Protein AF-A0A7Z9GM25-F1 (afdb_monomer)

pLDDT: mean 81.62, std 18.66, range [22.88, 98.44]

Secondary structure (DSSP, 8-state):
--------PPP------------PPPTTHHHHHHHHHHHHHHHHHHHHHHTT-SPPPGGG--TT---------SS-----HHHHHHHHHHHHHHHHHHHHHHHHHHHHHTTSS-THHHHHHHTT--HHHHHHHT-TTTTT---SS-EEEEEEETTEEEEEEEESS---HHHHHHHHHHHHT-TTS---S--TTHHHHHHHHHHHHHHTTT---SSPPEEEEEE-STTGGGHHHHHHHHHHHHHTT-EEEEE-GGGEEE-SS-EEEEETTEEEE-SEEEEES-TTGGGTSTTTHHHHHHGGGT-EE-

Structure (mmCIF, N/CA/C/O backbone):
data_AF-A0A7Z9GM25-F1
#
_entry.id   AF-A0A7Z9GM25-F1
#
loop_
_atom_site.group_PDB
_atom_site.id
_atom_site.type_symbol
_atom_site.label_atom_id
_atom_site.label_alt_id
_atom_site.label_comp_id
_atom_site.label_asym_id
_atom_site.label_entity_id
_atom_site.label_seq_id
_atom_site.pdbx_PDB_ins_code
_atom_site.Cartn_x
_atom_site.Cartn_y
_atom_site.Cartn_z
_atom_site.occupancy
_atom_site.B_iso_or_equiv
_atom_site.auth_seq_id
_atom_site.auth_comp_id
_atom_site.auth_asym_id
_atom_site.auth_atom_id
_atom_site.pdbx_PDB_model_num
ATOM 1 N N . MET A 1 1 ? -33.959 25.962 3.443 1.00 31.80 1 MET A N 1
ATOM 2 C CA . MET A 1 1 ? -34.264 24.556 3.106 1.00 31.80 1 MET A CA 1
ATOM 3 C C . MET A 1 1 ? -33.107 24.065 2.251 1.00 31.80 1 MET A C 1
ATOM 5 O O . MET A 1 1 ? -33.006 24.483 1.110 1.00 31.80 1 MET A O 1
ATOM 9 N N . LEU A 1 2 ? -32.157 23.347 2.855 1.00 24.19 2 LEU A N 1
ATOM 10 C CA . LEU A 1 2 ? -30.865 22.994 2.255 1.00 24.19 2 LEU A CA 1
ATOM 11 C C . LEU A 1 2 ? -30.633 21.492 2.437 1.00 24.19 2 LEU A C 1
ATOM 13 O O . LEU A 1 2 ? -30.514 21.024 3.565 1.00 24.19 2 LEU A O 1
ATOM 17 N N . LEU A 1 3 ? -30.574 20.770 1.323 1.00 23.92 3 LEU A N 1
ATOM 18 C CA . LEU A 1 3 ? -30.061 19.407 1.180 1.00 23.92 3 LEU A CA 1
ATOM 19 C C . LEU A 1 3 ? -29.270 19.441 -0.138 1.00 23.92 3 LEU A C 1
ATOM 21 O O . LEU A 1 3 ? -29.802 19.887 -1.146 1.00 23.92 3 LEU A O 1
ATOM 25 N N . SER A 1 4 ? -27.950 19.278 -0.109 1.00 25.92 4 SER A N 1
ATOM 26 C CA . SER A 1 4 ? -27.217 18.016 0.078 1.00 25.92 4 SER A CA 1
ATOM 27 C C . SER A 1 4 ? -26.920 17.363 -1.272 1.00 25.92 4 SER A C 1
ATOM 29 O O . SER A 1 4 ? -27.729 16.610 -1.804 1.00 25.92 4 SER A O 1
ATOM 31 N N . SER A 1 5 ? -25.732 17.662 -1.797 1.00 24.31 5 SER A N 1
ATOM 32 C CA . SER A 1 5 ? -25.117 16.972 -2.935 1.00 24.31 5 SER A CA 1
ATOM 33 C C . SER A 1 5 ? -23.602 17.228 -2.947 1.00 24.31 5 SER A C 1
ATOM 35 O O . SER A 1 5 ? -23.070 17.875 -3.844 1.00 24.31 5 SER A O 1
ATOM 37 N N . ARG A 1 6 ? -22.899 16.742 -1.915 1.00 28.73 6 ARG A N 1
ATOM 38 C CA . ARG A 1 6 ? -21.474 16.382 -2.020 1.00 28.73 6 ARG A CA 1
ATOM 39 C C . ARG A 1 6 ? -21.427 14.880 -2.278 1.00 28.73 6 ARG A C 1
ATOM 41 O O . ARG A 1 6 ? -21.939 14.163 -1.427 1.00 28.73 6 ARG A O 1
ATOM 48 N N . HIS A 1 7 ? -20.874 14.452 -3.412 1.00 27.80 7 HIS A N 1
ATOM 49 C CA . HIS A 1 7 ? -20.299 13.123 -3.702 1.00 27.80 7 HIS A CA 1
ATOM 50 C C . HIS A 1 7 ? -19.693 13.178 -5.122 1.00 27.80 7 HIS A C 1
ATOM 52 O O . HIS A 1 7 ? -20.135 12.483 -6.033 1.00 27.80 7 HIS A O 1
ATOM 58 N N . GLU A 1 8 ? -18.691 14.036 -5.329 1.00 22.88 8 GLU A N 1
ATOM 59 C CA . GLU A 1 8 ? -17.773 13.868 -6.462 1.00 22.88 8 GLU A CA 1
ATOM 60 C C . GLU A 1 8 ? -16.676 12.904 -6.010 1.00 22.88 8 GLU A C 1
ATOM 62 O O . GLU A 1 8 ? -15.701 13.285 -5.366 1.00 22.88 8 GLU A O 1
ATOM 67 N N . ILE A 1 9 ? -16.905 11.618 -6.276 1.00 27.69 9 ILE A N 1
ATOM 68 C CA . ILE A 1 9 ? -15.887 10.581 -6.124 1.00 27.69 9 ILE A CA 1
ATOM 69 C C . ILE A 1 9 ? -14.944 10.736 -7.316 1.00 27.69 9 ILE A C 1
ATOM 71 O O . ILE A 1 9 ? -15.375 10.582 -8.460 1.00 27.69 9 ILE A O 1
ATOM 75 N N . ILE A 1 10 ? -13.679 11.059 -7.046 1.00 28.23 10 ILE A N 1
ATOM 76 C CA . ILE A 1 10 ? -12.645 11.185 -8.076 1.00 28.23 10 ILE A CA 1
ATOM 77 C C . ILE A 1 10 ? -12.496 9.822 -8.765 1.00 28.23 10 ILE A C 1
ATOM 79 O O . ILE A 1 10 ? -12.191 8.820 -8.121 1.00 28.23 10 ILE A O 1
ATOM 83 N N . GLN A 1 11 ? -12.766 9.781 -10.071 1.00 31.20 11 GLN A N 1
ATOM 84 C CA . GLN A 1 11 ? -12.604 8.589 -10.901 1.00 31.20 11 GLN A CA 1
ATOM 85 C C . GLN A 1 11 ? -11.321 8.685 -11.731 1.00 31.20 11 GLN A C 1
ATOM 87 O O . GLN A 1 11 ? -11.067 9.729 -12.328 1.00 31.20 11 GLN A O 1
ATOM 92 N N . ASN A 1 12 ? -10.640 7.539 -11.883 1.00 30.95 12 ASN A N 1
ATOM 93 C CA . ASN A 1 12 ? -9.415 7.319 -12.673 1.00 30.95 12 ASN A CA 1
ATOM 94 C C . ASN A 1 12 ? -8.135 7.950 -12.074 1.00 30.95 12 ASN A C 1
ATOM 96 O O . ASN A 1 12 ? -8.207 9.059 -11.555 1.00 30.95 12 ASN A O 1
ATOM 100 N N . PRO A 1 13 ? -6.984 7.239 -12.124 1.00 30.58 13 PRO A N 1
ATOM 101 C CA . PRO A 1 13 ? -6.418 6.768 -13.394 1.00 30.58 13 PRO A CA 1
ATOM 102 C C . PRO A 1 13 ? -5.939 5.299 -13.425 1.00 30.58 13 PRO A C 1
ATOM 104 O O . PRO A 1 13 ? -4.947 4.947 -12.800 1.00 30.58 13 PRO A O 1
ATOM 107 N N . PHE A 1 14 ? -6.552 4.473 -14.280 1.00 31.34 14 PHE A N 1
ATOM 108 C CA . PHE A 1 14 ? -5.938 3.251 -14.819 1.00 31.34 14 PHE A CA 1
ATOM 109 C C . PHE A 1 14 ? -6.155 3.166 -16.346 1.00 31.34 14 PHE A C 1
ATOM 111 O O . PHE A 1 14 ? -7.277 3.078 -16.849 1.00 31.34 14 PHE A O 1
ATOM 118 N N . LYS A 1 15 ? -5.045 3.245 -17.087 1.00 32.94 15 LYS A N 1
ATOM 119 C CA . LYS A 1 15 ? -4.864 2.992 -18.531 1.00 32.94 15 LYS A CA 1
ATOM 120 C C . LYS A 1 15 ? -3.504 2.278 -18.637 1.00 32.94 15 LYS A C 1
ATOM 122 O O . LYS A 1 15 ? -2.588 2.686 -17.933 1.00 32.94 15 LYS A O 1
ATOM 127 N N . VAL A 1 16 ? -3.304 1.197 -19.391 1.00 33.62 16 VAL A N 1
ATOM 128 C CA . VAL A 1 16 ? -3.112 1.054 -20.851 1.00 33.62 16 VAL A CA 1
ATOM 129 C C . VAL A 1 16 ? -2.884 -0.457 -21.132 1.00 33.62 16 VAL A C 1
ATOM 131 O O . VAL A 1 16 ? -2.421 -1.136 -20.224 1.00 33.62 16 VAL A O 1
ATOM 134 N N . MET A 1 17 ? -3.149 -0.986 -22.348 1.00 33.22 17 MET A N 1
ATOM 135 C CA . MET A 1 17 ? -2.243 -1.925 -23.078 1.00 33.22 17 MET A CA 1
ATOM 136 C C . MET A 1 17 ? -2.788 -2.461 -24.430 1.00 33.22 17 MET A C 1
ATOM 138 O O . MET A 1 17 ? -3.993 -2.642 -24.607 1.00 33.22 17 MET A O 1
ATOM 142 N N . LEU A 1 18 ? -1.858 -2.671 -25.383 1.00 39.00 18 LEU A N 1
ATOM 143 C CA . LEU A 1 18 ? -1.989 -2.987 -26.828 1.00 39.00 18 LEU A CA 1
ATOM 144 C C . LEU A 1 18 ? -0.607 -3.480 -27.363 1.00 39.00 18 LEU A C 1
ATOM 146 O O . LEU A 1 18 ? 0.396 -3.095 -26.771 1.00 39.00 18 LEU A O 1
ATOM 150 N N . LEU A 1 19 ? -0.407 -4.194 -28.490 1.00 34.19 19 LEU A N 1
ATOM 151 C CA . LEU A 1 19 ? -1.173 -5.210 -29.258 1.00 34.19 19 LEU A CA 1
ATOM 152 C C . LEU A 1 19 ? -0.243 -5.773 -30.383 1.00 34.19 19 LEU A C 1
ATOM 154 O O . LEU A 1 19 ? 0.294 -4.939 -31.103 1.00 34.19 19 LEU A O 1
ATOM 158 N N . GLN A 1 20 ? -0.082 -7.100 -30.598 1.00 37.97 20 GLN A N 1
ATOM 159 C CA . GLN A 1 20 ? 0.108 -7.763 -31.929 1.00 37.97 20 GLN A CA 1
ATOM 160 C C . GLN A 1 20 ? 0.392 -9.289 -31.866 1.00 37.97 20 GLN A C 1
ATOM 162 O O . GLN A 1 20 ? 0.736 -9.832 -30.821 1.00 37.97 20 GLN A O 1
ATOM 167 N N . GLU A 1 21 ? 0.209 -9.975 -33.005 1.00 36.19 21 GLU A N 1
ATOM 168 C CA . GLU A 1 21 ? 0.281 -11.439 -33.188 1.00 36.19 21 GLU A CA 1
ATOM 169 C C . GLU A 1 21 ? 1.711 -11.993 -33.393 1.00 36.19 21 GLU A C 1
ATOM 171 O O . GLU A 1 21 ? 2.602 -11.312 -33.899 1.00 36.19 21 GLU A O 1
ATOM 176 N N . HIS A 1 22 ? 1.922 -13.268 -33.040 1.00 35.41 22 HIS A N 1
ATOM 177 C CA . HIS A 1 22 ? 3.213 -13.965 -33.133 1.00 35.41 22 HIS A CA 1
ATOM 178 C C . HIS A 1 22 ? 3.670 -14.306 -34.567 1.00 35.41 22 HIS A C 1
ATOM 180 O O . HIS A 1 22 ? 2.944 -14.931 -35.339 1.00 35.41 22 HIS A O 1
ATOM 186 N N . GLN A 1 23 ? 4.962 -14.080 -34.840 1.00 38.56 23 GLN A N 1
ATOM 187 C CA . GLN A 1 23 ? 5.754 -14.845 -35.813 1.00 38.56 23 GLN A CA 1
ATOM 188 C C . GLN A 1 23 ? 7.077 -15.303 -35.178 1.00 38.56 23 GLN A C 1
ATOM 190 O O . GLN A 1 23 ? 7.680 -14.580 -34.392 1.00 38.56 23 GLN A O 1
ATOM 195 N N . GLN A 1 24 ? 7.518 -16.518 -35.517 1.00 43.62 24 GLN A N 1
ATOM 196 C CA . GLN A 1 24 ? 8.670 -17.208 -34.916 1.00 43.62 24 GLN A CA 1
ATOM 197 C C . GLN A 1 24 ? 9.920 -17.120 -35.821 1.00 43.62 24 GLN A C 1
ATOM 199 O O . GLN A 1 24 ? 9.826 -17.515 -36.987 1.00 43.62 24 GLN A O 1
ATOM 204 N N . PRO A 1 25 ? 11.092 -16.667 -35.327 1.00 42.72 25 PRO A N 1
ATOM 205 C CA . PRO A 1 25 ? 12.345 -16.666 -36.088 1.00 42.72 25 PRO A CA 1
ATOM 206 C C . PRO A 1 25 ? 13.261 -17.875 -35.784 1.00 42.72 25 PRO A C 1
ATOM 208 O O . PRO A 1 25 ? 13.067 -18.624 -34.830 1.00 42.72 25 PRO A O 1
ATOM 211 N N . ALA A 1 26 ? 14.266 -18.091 -36.642 1.00 46.19 26 ALA A N 1
ATOM 212 C CA . ALA A 1 26 ? 15.129 -19.281 -36.644 1.00 46.19 26 ALA A CA 1
ATOM 213 C C . ALA A 1 26 ? 16.432 -19.132 -35.823 1.00 46.19 26 ALA A C 1
ATOM 215 O O . ALA A 1 26 ? 16.899 -18.027 -35.570 1.00 46.19 26 ALA A O 1
ATOM 216 N N . ALA A 1 27 ? 17.078 -20.260 -35.499 1.00 44.59 27 ALA A N 1
ATOM 217 C CA . ALA A 1 27 ? 18.130 -20.434 -34.476 1.00 44.59 27 ALA A CA 1
ATOM 218 C C . ALA A 1 27 ? 19.431 -19.585 -34.555 1.00 44.59 27 AL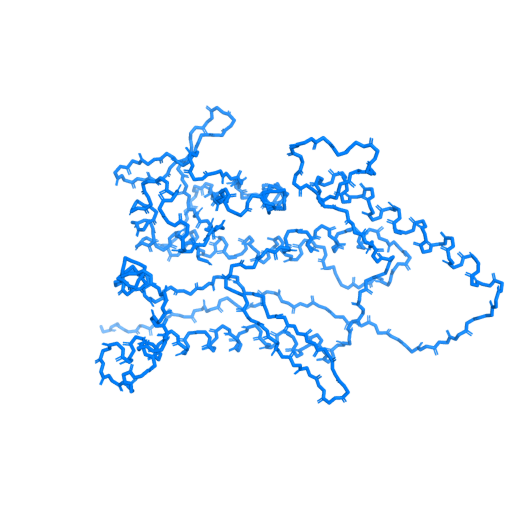A A C 1
ATOM 220 O O . ALA A 1 27 ? 20.287 -19.708 -33.682 1.00 44.59 27 ALA A O 1
ATOM 221 N N . ALA A 1 28 ? 19.620 -18.743 -35.575 1.00 37.31 28 ALA A N 1
ATOM 222 C CA . ALA A 1 28 ? 20.682 -17.725 -35.578 1.00 37.31 28 ALA A CA 1
ATOM 223 C C . ALA A 1 28 ? 20.203 -16.389 -34.978 1.00 37.31 28 ALA A C 1
ATOM 225 O O . ALA A 1 28 ? 20.996 -15.666 -34.379 1.00 37.31 28 ALA A O 1
ATOM 226 N N . ALA A 1 29 ? 18.904 -16.088 -35.090 1.00 48.59 29 ALA A N 1
ATOM 227 C CA . ALA A 1 29 ? 18.270 -14.992 -34.369 1.00 48.59 29 ALA A CA 1
ATOM 228 C C . ALA A 1 29 ? 18.300 -15.259 -32.858 1.00 48.59 29 ALA A C 1
ATOM 230 O O . ALA A 1 29 ? 18.696 -14.374 -32.111 1.00 48.59 29 ALA A O 1
ATOM 231 N N . SER A 1 30 ? 18.025 -16.496 -32.422 1.00 55.81 30 SER A N 1
ATOM 232 C CA . SER A 1 30 ? 17.888 -16.834 -30.996 1.00 55.81 30 SER A CA 1
ATOM 233 C C . SER A 1 30 ? 19.139 -16.587 -30.138 1.00 55.81 30 SER A C 1
ATOM 235 O O . SER A 1 30 ? 19.011 -16.420 -28.933 1.00 55.81 30 SER A O 1
ATOM 237 N N . LEU A 1 31 ? 20.347 -16.561 -30.719 1.00 54.09 31 LEU A N 1
ATOM 238 C CA . LEU A 1 31 ? 21.576 -16.205 -29.985 1.00 54.09 31 LEU A CA 1
ATOM 239 C C . LEU A 1 31 ? 21.736 -14.685 -29.818 1.00 54.09 31 LEU A C 1
ATOM 241 O O . LEU A 1 31 ? 22.105 -14.220 -28.746 1.00 54.09 31 LEU A O 1
ATOM 245 N N . LEU A 1 32 ? 21.424 -13.908 -30.861 1.00 61.44 32 LEU A N 1
ATOM 246 C CA . LEU A 1 32 ? 21.413 -12.439 -30.799 1.00 61.44 32 LEU A CA 1
ATOM 247 C C . LEU A 1 32 ? 20.261 -11.923 -29.924 1.00 61.44 32 LEU A C 1
ATOM 249 O O . LEU A 1 32 ? 20.382 -10.894 -29.263 1.00 61.44 32 LEU A O 1
ATOM 253 N N . GLU A 1 33 ? 19.153 -12.656 -29.911 1.00 67.25 33 GLU A N 1
ATOM 254 C CA . GLU A 1 33 ? 17.983 -12.448 -29.064 1.00 67.25 33 GLU A CA 1
ATOM 255 C C . GLU A 1 33 ? 18.323 -12.709 -27.586 1.00 67.25 33 GLU A C 1
ATOM 257 O O . GLU A 1 33 ? 18.075 -11.834 -26.762 1.00 67.25 33 GLU A O 1
ATOM 262 N N . ASP A 1 34 ? 19.001 -13.816 -27.250 1.00 73.06 34 ASP A N 1
ATOM 263 C CA . ASP A 1 34 ? 19.460 -14.105 -25.877 1.00 73.06 34 ASP A CA 1
ATOM 264 C C . ASP A 1 34 ? 20.456 -13.046 -25.356 1.00 73.06 34 ASP A C 1
ATOM 266 O O . ASP A 1 34 ? 20.302 -12.542 -24.240 1.00 73.06 34 ASP A O 1
ATOM 270 N N . ASP A 1 35 ? 21.415 -12.603 -26.181 1.00 82.50 35 ASP A N 1
ATOM 271 C CA . ASP A 1 35 ? 22.309 -11.486 -25.831 1.00 82.50 35 ASP A CA 1
ATOM 272 C C . ASP A 1 35 ? 21.542 -10.161 -25.639 1.00 82.50 35 ASP A C 1
ATOM 274 O O . ASP A 1 35 ? 21.838 -9.397 -24.716 1.00 82.50 35 ASP A O 1
ATOM 278 N N . THR A 1 36 ? 20.518 -9.890 -26.456 1.00 85.06 36 THR A N 1
ATOM 279 C CA . THR A 1 36 ? 19.682 -8.679 -26.341 1.00 85.06 36 THR A CA 1
ATOM 280 C C . THR A 1 36 ? 18.846 -8.696 -25.059 1.00 85.06 36 THR A C 1
ATOM 282 O O . THR A 1 36 ? 18.854 -7.724 -24.299 1.00 85.06 36 THR A O 1
ATOM 285 N N . LEU A 1 37 ? 18.177 -9.816 -24.767 1.00 87.06 37 LEU A N 1
ATOM 286 C CA . LEU A 1 37 ? 17.400 -10.020 -23.542 1.00 87.06 37 LEU A CA 1
ATOM 287 C C . LEU A 1 37 ? 18.295 -9.924 -22.298 1.00 87.06 37 LEU A C 1
ATOM 289 O O . LEU A 1 37 ? 17.922 -9.293 -21.306 1.00 87.06 37 LEU A O 1
ATOM 293 N N . ARG A 1 38 ? 19.514 -10.471 -22.368 1.00 88.06 38 ARG A N 1
ATOM 294 C CA . ARG A 1 38 ? 20.533 -10.343 -21.322 1.00 88.06 38 ARG A CA 1
ATOM 295 C C . ARG A 1 38 ? 20.937 -8.887 -21.091 1.00 88.06 38 ARG A C 1
ATOM 297 O O . ARG A 1 38 ? 20.960 -8.455 -19.940 1.00 88.06 38 ARG A O 1
ATOM 304 N N . VAL A 1 39 ? 21.250 -8.124 -22.141 1.00 89.06 39 VAL A N 1
ATOM 305 C CA . VAL A 1 39 ? 21.595 -6.692 -22.029 1.00 89.06 39 VAL A CA 1
ATOM 306 C C . VAL A 1 39 ? 20.437 -5.895 -21.424 1.00 89.06 39 VAL A C 1
ATOM 308 O O . VAL A 1 39 ? 20.658 -5.087 -20.521 1.00 89.06 39 VAL A O 1
ATOM 311 N N . ARG A 1 40 ? 19.198 -6.172 -21.843 1.00 88.62 40 ARG A N 1
ATOM 312 C CA . ARG A 1 40 ? 17.993 -5.526 -21.309 1.00 88.62 40 ARG A CA 1
ATOM 313 C C . ARG A 1 40 ? 17.798 -5.808 -19.814 1.00 88.62 40 ARG A C 1
ATOM 315 O O . ARG A 1 40 ? 17.648 -4.871 -19.032 1.00 88.62 40 ARG A O 1
ATOM 322 N N . ALA A 1 41 ? 17.905 -7.071 -19.393 1.00 89.81 41 ALA A N 1
ATOM 323 C CA . ALA A 1 41 ? 17.822 -7.456 -17.982 1.00 89.81 41 ALA A CA 1
ATOM 324 C C . ALA A 1 41 ? 18.941 -6.831 -17.122 1.00 89.81 41 ALA A C 1
ATOM 326 O O . ALA A 1 41 ? 18.706 -6.487 -15.964 1.00 89.81 41 ALA A O 1
ATOM 327 N N . LEU A 1 42 ? 20.147 -6.644 -17.678 1.00 90.38 42 LEU A N 1
ATOM 328 C CA . LEU A 1 42 ? 21.236 -5.925 -17.004 1.00 90.38 42 LEU A CA 1
ATOM 329 C C . LEU A 1 42 ? 20.916 -4.430 -16.835 1.00 90.38 42 LEU A C 1
ATOM 331 O O . LEU A 1 42 ? 21.114 -3.911 -15.741 1.00 90.38 42 LEU A O 1
ATOM 335 N N . ARG A 1 43 ? 20.359 -3.756 -17.853 1.00 91.25 43 ARG A N 1
ATOM 336 C CA . ARG A 1 43 ? 19.933 -2.346 -17.738 1.00 91.25 43 ARG A CA 1
ATOM 337 C C . ARG A 1 43 ? 18.857 -2.165 -16.663 1.00 91.25 43 ARG A C 1
ATOM 339 O O . ARG A 1 43 ? 18.974 -1.265 -15.839 1.00 91.25 43 ARG A O 1
ATOM 346 N N . ILE A 1 44 ? 17.842 -3.035 -16.644 1.00 91.12 44 ILE A N 1
ATOM 347 C CA . ILE A 1 44 ? 16.769 -2.999 -15.635 1.00 91.12 44 ILE A CA 1
ATOM 348 C C . ILE A 1 44 ? 17.345 -3.224 -14.232 1.00 91.12 44 ILE A C 1
ATOM 350 O O . ILE A 1 44 ? 17.020 -2.481 -13.310 1.00 91.12 44 ILE A O 1
ATOM 354 N N . ARG A 1 45 ? 18.257 -4.193 -14.066 1.00 91.50 45 ARG A N 1
ATOM 355 C CA . ARG A 1 45 ? 18.973 -4.405 -12.798 1.00 91.50 45 ARG A CA 1
ATOM 356 C C . ARG A 1 45 ? 19.694 -3.141 -12.344 1.00 91.50 45 ARG A C 1
ATOM 358 O O . ARG A 1 45 ? 19.574 -2.763 -11.186 1.00 91.50 45 ARG A O 1
ATOM 365 N N . ASP A 1 46 ? 20.447 -2.512 -13.239 1.00 91.88 46 ASP A N 1
ATOM 366 C CA . ASP A 1 46 ? 21.283 -1.364 -12.897 1.00 91.88 46 ASP A CA 1
ATOM 367 C C . ASP A 1 46 ? 20.423 -0.138 -12.537 1.00 91.88 46 ASP A C 1
ATOM 369 O O . ASP A 1 46 ? 20.754 0.569 -11.586 1.00 91.88 46 ASP A O 1
ATOM 373 N N . HIS A 1 47 ? 19.263 0.042 -13.188 1.00 91.88 47 HIS A N 1
ATOM 374 C CA . HIS A 1 47 ? 18.238 1.013 -12.782 1.00 91.88 47 HIS A CA 1
ATOM 375 C C . HIS A 1 47 ? 17.709 0.717 -11.365 1.00 91.88 47 HIS A C 1
ATOM 377 O O . HIS A 1 47 ? 17.741 1.592 -10.503 1.00 91.88 47 HIS A O 1
ATOM 383 N N . LEU A 1 48 ? 17.275 -0.518 -11.080 1.00 92.50 48 LEU A N 1
ATOM 384 C CA . LEU A 1 48 ? 16.726 -0.882 -9.764 1.00 92.50 48 LEU A CA 1
ATOM 385 C C . LEU A 1 48 ? 17.770 -0.844 -8.636 1.00 92.50 48 LEU A C 1
ATOM 387 O O . LEU A 1 48 ? 17.430 -0.543 -7.495 1.00 92.50 48 LEU A O 1
ATOM 391 N N . THR A 1 49 ? 19.038 -1.141 -8.927 1.00 92.44 49 THR A N 1
ATOM 392 C CA . THR A 1 49 ? 20.136 -0.986 -7.963 1.00 92.44 49 THR A CA 1
ATOM 393 C C . THR A 1 49 ? 20.457 0.491 -7.724 1.00 92.44 49 THR A C 1
ATOM 395 O O . THR A 1 49 ? 20.729 0.854 -6.584 1.00 92.44 49 THR A O 1
ATOM 398 N N . HIS A 1 50 ? 20.372 1.359 -8.740 1.00 92.00 50 HIS A N 1
ATOM 399 C CA . HIS A 1 50 ? 20.500 2.810 -8.548 1.00 92.00 50 HIS A CA 1
ATOM 400 C C . HIS A 1 50 ? 19.332 3.406 -7.744 1.00 92.00 50 HIS A C 1
ATOM 402 O O . HIS A 1 50 ? 19.547 4.295 -6.929 1.00 92.00 50 HIS A O 1
ATOM 408 N N . ALA A 1 51 ? 18.123 2.866 -7.917 1.00 91.75 51 ALA A N 1
ATOM 409 C CA . ALA A 1 51 ? 16.938 3.195 -7.125 1.00 91.75 51 ALA A CA 1
ATOM 410 C C . ALA A 1 51 ? 16.968 2.644 -5.679 1.00 91.75 51 ALA A C 1
ATOM 412 O O . ALA A 1 51 ? 16.011 2.852 -4.940 1.00 91.75 51 ALA A O 1
ATOM 413 N N . GLU A 1 52 ? 18.029 1.925 -5.286 1.00 92.88 52 GLU A N 1
ATOM 414 C CA . GLU A 1 52 ? 18.171 1.232 -3.994 1.00 92.88 52 GLU A CA 1
ATOM 415 C C . GLU A 1 52 ? 17.099 0.152 -3.726 1.00 92.88 52 GLU A C 1
ATOM 417 O O . GLU A 1 52 ? 16.809 -0.170 -2.579 1.00 92.88 52 GLU A O 1
ATOM 422 N N . LEU A 1 53 ? 16.530 -0.460 -4.775 1.00 92.50 53 LEU A N 1
ATOM 423 C CA . LEU A 1 53 ? 15.463 -1.475 -4.676 1.00 92.50 53 LEU A CA 1
ATOM 424 C C . LEU A 1 53 ? 15.896 -2.901 -5.046 1.00 92.50 53 LEU A C 1
ATOM 426 O O . LEU A 1 53 ? 15.140 -3.850 -4.839 1.00 92.50 53 LEU A O 1
ATOM 430 N N . TYR A 1 54 ? 17.101 -3.074 -5.589 1.00 90.50 54 TYR A N 1
ATOM 431 C CA . TYR A 1 54 ? 17.637 -4.378 -5.984 1.00 90.50 54 TYR A CA 1
ATOM 432 C C . TYR A 1 54 ? 19.044 -4.586 -5.427 1.00 90.50 54 TYR A C 1
ATOM 434 O O . TYR A 1 54 ? 19.945 -3.776 -5.674 1.00 90.50 54 TYR A O 1
ATOM 442 N N . ALA A 1 55 ? 19.251 -5.696 -4.713 1.00 83.06 55 ALA A N 1
ATOM 443 C CA . ALA A 1 55 ? 20.529 -5.990 -4.076 1.00 83.06 55 ALA A CA 1
ATOM 444 C C . ALA A 1 55 ? 21.666 -6.149 -5.108 1.00 83.06 55 ALA A C 1
ATOM 446 O O . ALA A 1 55 ? 21.524 -6.924 -6.064 1.00 83.06 55 ALA A O 1
ATOM 447 N N . PRO A 1 56 ? 22.831 -5.499 -4.915 1.00 69.19 56 PRO A N 1
ATOM 448 C CA . PRO A 1 56 ? 24.022 -5.821 -5.693 1.00 69.19 56 PRO A CA 1
ATOM 449 C C . PRO A 1 56 ? 24.413 -7.299 -5.492 1.00 69.19 56 PRO A C 1
ATOM 451 O O . PRO A 1 56 ? 23.977 -7.960 -4.549 1.00 69.19 56 PRO A O 1
ATOM 454 N N . ARG A 1 57 ? 25.212 -7.851 -6.420 1.00 62.66 57 ARG A N 1
ATOM 455 C CA . ARG A 1 57 ? 25.541 -9.292 -6.470 1.00 62.66 57 ARG A CA 1
ATOM 456 C C . ARG A 1 57 ? 25.985 -9.861 -5.103 1.00 62.66 57 ARG A C 1
ATOM 458 O O . ARG A 1 57 ? 26.728 -9.190 -4.390 1.00 62.66 57 ARG A O 1
ATOM 465 N N . PRO A 1 58 ? 25.654 -11.132 -4.791 1.00 54.06 58 PRO A N 1
ATOM 466 C CA . PRO A 1 58 ? 25.760 -11.718 -3.446 1.00 54.06 58 PRO A CA 1
ATOM 467 C C . PRO A 1 58 ? 27.192 -11.971 -2.933 1.00 54.06 58 PRO A C 1
ATOM 469 O O . PRO A 1 58 ? 27.374 -12.667 -1.942 1.00 54.06 58 PRO A O 1
ATOM 472 N N . GLU A 1 59 ? 28.221 -11.409 -3.572 1.00 53.44 59 GLU A N 1
ATOM 473 C CA . GLU A 1 59 ? 29.614 -11.474 -3.101 1.00 53.44 59 GLU A CA 1
ATOM 474 C C . GLU A 1 59 ? 29.836 -10.649 -1.816 1.00 53.44 59 GLU A C 1
ATOM 476 O O . GLU A 1 59 ? 30.843 -10.836 -1.133 1.00 53.44 59 GLU A O 1
ATOM 481 N N . ARG A 1 60 ? 28.878 -9.777 -1.458 1.00 49.47 60 ARG A N 1
ATOM 482 C CA . ARG A 1 60 ? 28.728 -9.165 -0.129 1.00 49.47 60 ARG A CA 1
ATOM 483 C C . ARG A 1 60 ? 27.251 -9.065 0.257 1.00 4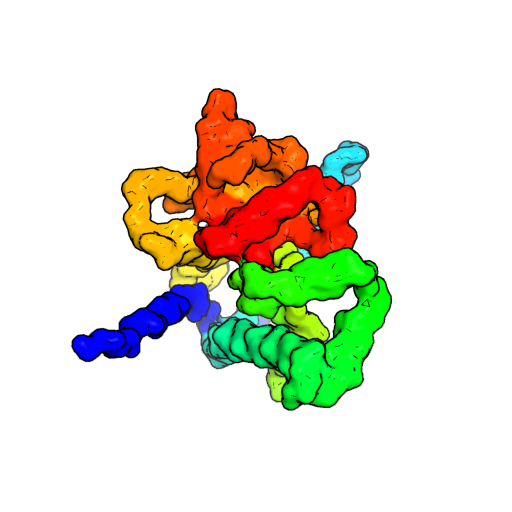9.47 60 ARG A C 1
ATOM 485 O O . ARG A 1 60 ? 26.605 -8.055 -0.005 1.00 49.47 60 ARG A O 1
ATOM 492 N N . GLN A 1 61 ? 26.719 -10.098 0.906 1.00 50.84 61 GLN A N 1
ATOM 493 C CA . GLN A 1 61 ? 25.620 -9.874 1.847 1.00 50.84 61 GLN A CA 1
ATOM 494 C C . GLN A 1 61 ? 26.229 -9.289 3.125 1.00 50.84 61 GLN A C 1
ATOM 496 O O . GLN A 1 61 ? 26.692 -10.034 3.984 1.00 50.84 61 GLN A O 1
ATOM 501 N N . ASP A 1 62 ? 26.263 -7.960 3.226 1.00 54.81 62 ASP A N 1
ATOM 502 C CA . ASP A 1 62 ? 26.469 -7.309 4.521 1.00 54.81 62 ASP A CA 1
ATOM 503 C C . ASP A 1 62 ? 25.285 -7.675 5.434 1.00 54.81 62 ASP A C 1
ATOM 505 O O . ASP A 1 62 ? 24.131 -7.625 4.998 1.00 54.81 62 ASP A O 1
ATOM 509 N N . GLU A 1 63 ? 25.553 -8.031 6.697 1.00 50.31 63 GLU A N 1
ATOM 510 C CA . GLU A 1 63 ? 24.585 -8.598 7.665 1.00 50.31 63 GLU A CA 1
ATOM 511 C C . GLU A 1 63 ? 23.479 -7.616 8.139 1.00 50.31 63 GLU A C 1
ATOM 513 O O . GLU A 1 63 ? 22.904 -7.775 9.214 1.00 50.31 63 GLU A O 1
ATOM 518 N N . GLY A 1 64 ? 23.164 -6.590 7.343 1.00 58.12 64 GLY A N 1
ATOM 519 C CA . GLY A 1 64 ? 22.133 -5.588 7.618 1.00 58.12 64 GLY A CA 1
ATOM 520 C C . GLY A 1 64 ? 21.332 -5.107 6.402 1.00 58.12 64 GLY A C 1
ATOM 521 O O . GLY A 1 64 ? 20.500 -4.218 6.568 1.00 58.12 64 GLY A O 1
ATOM 522 N N . THR A 1 65 ? 21.544 -5.644 5.191 1.00 65.88 65 THR A N 1
ATOM 523 C CA . THR A 1 65 ? 20.721 -5.256 4.028 1.00 65.88 65 THR A CA 1
ATOM 524 C C . THR A 1 65 ? 19.403 -6.034 3.975 1.00 65.88 65 THR A C 1
ATOM 526 O O . THR A 1 65 ? 19.391 -7.262 4.036 1.00 65.88 65 THR A O 1
ATOM 529 N N . THR A 1 66 ? 18.284 -5.320 3.831 1.00 73.88 66 THR A N 1
ATOM 530 C CA . THR A 1 66 ? 16.959 -5.907 3.556 1.00 73.88 66 THR A CA 1
ATOM 531 C C . THR A 1 66 ? 16.723 -6.157 2.063 1.00 73.88 66 THR A C 1
AT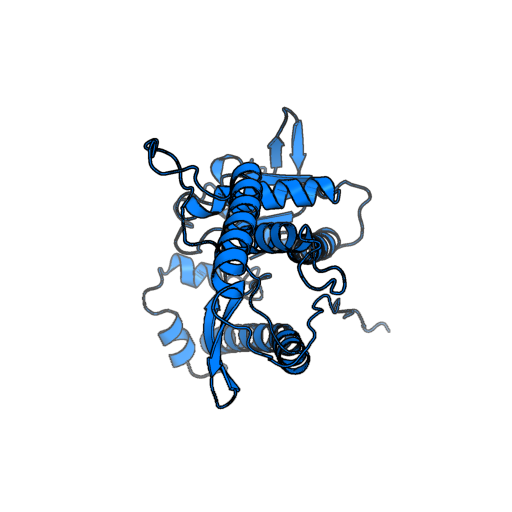OM 533 O O . THR A 1 66 ? 15.732 -6.785 1.687 1.00 73.88 66 THR A O 1
ATOM 536 N N . LEU A 1 67 ? 17.622 -5.679 1.193 1.00 79.69 67 LEU A N 1
ATOM 537 C CA . LEU A 1 67 ? 17.457 -5.792 -0.251 1.00 79.69 67 LEU A CA 1
ATOM 538 C C . LEU A 1 67 ? 17.553 -7.244 -0.707 1.00 79.69 67 LEU A C 1
ATOM 540 O O . LEU A 1 67 ? 18.454 -7.999 -0.335 1.00 79.69 67 LEU A O 1
ATOM 544 N N . ARG A 1 68 ? 16.624 -7.619 -1.583 1.00 80.38 68 ARG A N 1
ATOM 545 C CA . ARG A 1 68 ? 16.548 -8.955 -2.171 1.00 80.38 68 ARG A CA 1
ATOM 546 C C . ARG A 1 68 ? 17.115 -8.940 -3.590 1.00 80.38 68 ARG A C 1
ATOM 548 O O . ARG A 1 68 ? 17.215 -7.898 -4.234 1.00 80.38 68 ARG A O 1
ATOM 555 N N . HIS A 1 69 ? 17.488 -10.120 -4.072 1.00 83.94 69 HIS A N 1
ATOM 556 C CA . HIS A 1 69 ? 17.853 -10.362 -5.465 1.00 83.94 69 HIS A CA 1
ATOM 557 C C . HIS A 1 69 ? 16.885 -11.394 -6.049 1.00 83.94 69 HIS A C 1
ATOM 559 O O . HIS A 1 69 ? 16.437 -12.299 -5.344 1.00 83.94 69 HIS A O 1
ATOM 565 N N . TRP A 1 70 ? 16.550 -11.269 -7.330 1.00 88.25 70 TRP A N 1
ATOM 566 C CA . TRP A 1 70 ? 15.624 -12.172 -8.013 1.00 88.25 70 TRP A CA 1
ATOM 567 C C . TRP A 1 70 ? 15.924 -12.231 -9.511 1.00 88.25 70 TRP A C 1
ATOM 569 O O . TRP A 1 70 ? 16.773 -11.508 -10.032 1.00 88.25 70 TRP A O 1
ATOM 579 N N . ARG A 1 71 ? 15.240 -13.120 -10.234 1.00 88.19 71 ARG A N 1
ATOM 580 C CA . ARG A 1 71 ? 15.355 -13.185 -11.694 1.00 88.19 71 ARG A CA 1
ATOM 581 C C . ARG A 1 71 ? 14.528 -12.059 -12.305 1.00 88.19 71 ARG A C 1
ATOM 583 O O . ARG A 1 71 ? 13.306 -12.143 -12.331 1.00 88.19 71 ARG A O 1
ATOM 590 N N . ILE A 1 72 ? 15.203 -11.017 -12.775 1.00 87.69 72 ILE A N 1
ATOM 591 C CA . ILE A 1 72 ? 14.582 -9.909 -13.506 1.00 87.69 72 ILE A CA 1
ATOM 592 C C . ILE A 1 72 ? 14.079 -10.426 -14.859 1.00 87.69 72 ILE A C 1
ATOM 594 O O . ILE A 1 72 ? 14.825 -11.080 -15.592 1.00 87.69 72 ILE A O 1
ATOM 598 N N . GLY A 1 73 ? 12.814 -10.141 -15.174 1.00 88.19 73 GLY A N 1
ATOM 599 C CA . GLY A 1 73 ? 12.282 -10.321 -16.519 1.00 88.19 73 GLY A CA 1
ATOM 600 C C . GLY A 1 73 ? 12.964 -9.340 -17.464 1.00 88.19 73 GLY A C 1
ATOM 601 O O . GLY A 1 73 ? 13.094 -8.162 -17.147 1.00 88.19 73 GLY A O 1
ATOM 602 N N . ALA A 1 74 ? 13.432 -9.815 -18.617 1.00 87.50 74 ALA A N 1
ATOM 603 C CA . ALA A 1 74 ? 13.928 -8.904 -19.641 1.00 87.50 74 ALA A CA 1
ATOM 604 C C . ALA A 1 74 ? 12.780 -8.061 -20.219 1.00 87.50 74 ALA A C 1
ATOM 606 O O . ALA A 1 74 ? 13.000 -6.925 -20.611 1.00 87.50 74 ALA A O 1
ATOM 607 N N . GLU A 1 75 ? 11.560 -8.596 -20.258 1.00 86.25 75 GLU A N 1
ATOM 608 C CA . GLU A 1 75 ? 10.408 -7.989 -20.926 1.00 86.25 75 GLU A CA 1
ATOM 609 C C . GLU A 1 75 ? 9.217 -7.848 -19.968 1.00 86.25 75 GLU A C 1
ATOM 611 O O . GLU A 1 75 ? 9.064 -8.678 -19.063 1.00 86.25 75 GLU A O 1
ATOM 616 N N . PRO A 1 76 ? 8.377 -6.811 -20.145 1.00 84.88 76 PRO A N 1
ATOM 617 C CA . PRO A 1 76 ? 7.161 -6.644 -19.362 1.00 84.88 76 PRO A CA 1
ATOM 618 C C . PRO A 1 76 ? 6.154 -7.756 -19.681 1.00 84.88 76 PRO A C 1
ATOM 620 O O . PRO A 1 76 ? 6.095 -8.271 -20.799 1.00 84.88 76 PRO A O 1
ATOM 623 N N . PHE A 1 77 ? 5.317 -8.105 -18.703 1.00 84.25 77 PHE A N 1
ATOM 624 C CA . PHE A 1 77 ? 4.200 -9.014 -18.941 1.00 84.25 77 PHE A CA 1
ATOM 625 C C . PHE A 1 77 ? 3.111 -8.289 -19.740 1.00 84.25 77 PHE A C 1
ATOM 627 O O . PHE A 1 77 ? 2.528 -7.316 -19.263 1.00 84.25 77 PHE A O 1
ATOM 634 N N . MET A 1 78 ? 2.857 -8.750 -20.963 1.00 80.62 78 MET A N 1
ATOM 635 C CA . MET A 1 78 ? 1.928 -8.093 -21.878 1.00 80.62 78 MET A CA 1
ATOM 636 C C . MET A 1 78 ? 0.483 -8.520 -21.591 1.00 80.62 78 MET A C 1
ATOM 638 O O . MET A 1 78 ? 0.185 -9.712 -21.625 1.00 80.62 78 MET A O 1
ATOM 642 N N . VAL A 1 79 ? -0.423 -7.559 -21.387 1.00 82.31 79 VAL A N 1
ATOM 643 C CA . VAL A 1 79 ? -1.878 -7.802 -21.316 1.00 82.31 79 VAL A CA 1
ATOM 644 C C . VAL A 1 79 ? -2.594 -7.224 -22.539 1.00 82.31 79 VAL A C 1
ATOM 646 O O . VAL A 1 79 ? -2.121 -6.286 -23.179 1.00 82.31 79 VAL A O 1
ATOM 649 N N . SER A 1 80 ? -3.749 -7.777 -22.896 1.00 85.00 80 SER A N 1
ATOM 650 C CA . SER A 1 80 ? -4.608 -7.239 -23.954 1.00 85.00 80 SER A CA 1
ATOM 651 C C . SER A 1 80 ? -5.426 -6.032 -23.480 1.00 85.00 80 SER A C 1
ATOM 653 O O . SER A 1 80 ? -5.647 -5.822 -22.287 1.00 85.00 80 SER A O 1
ATOM 655 N N . GLN A 1 81 ? -5.976 -5.261 -24.425 1.00 84.94 81 GLN A N 1
ATOM 656 C CA . GLN A 1 81 ? -6.880 -4.147 -24.109 1.00 84.94 81 GLN A CA 1
ATOM 657 C C . GLN A 1 81 ? -8.139 -4.605 -23.349 1.00 84.94 81 GLN A C 1
ATOM 659 O O . GLN A 1 81 ? -8.664 -3.865 -22.516 1.00 84.94 81 GLN A O 1
ATOM 664 N N . GLN A 1 82 ? -8.621 -5.822 -23.627 1.00 87.88 82 GLN A N 1
ATOM 665 C CA . GLN A 1 82 ? -9.778 -6.411 -22.955 1.00 87.88 82 GLN A CA 1
ATOM 666 C C . GLN A 1 82 ? -9.455 -6.768 -21.499 1.00 87.88 82 GLN A C 1
ATOM 668 O O . GLN A 1 82 ? -10.243 -6.456 -20.607 1.00 87.88 82 GLN A O 1
ATOM 673 N N . GLU A 1 83 ? -8.290 -7.367 -21.251 1.00 87.88 83 GLU A N 1
ATOM 674 C CA . GLU A 1 83 ? -7.798 -7.659 -19.901 1.00 87.88 83 GLU A CA 1
ATOM 675 C C . GLU A 1 83 ? -7.533 -6.371 -19.126 1.00 87.88 83 GLU A C 1
ATOM 677 O O . GLU A 1 83 ? -8.017 -6.224 -18.009 1.00 87.88 83 GLU A O 1
ATOM 682 N N . HIS A 1 84 ? -6.877 -5.385 -19.740 1.00 85.62 84 HIS A N 1
ATOM 683 C CA . HIS A 1 84 ? -6.678 -4.076 -19.126 1.00 85.62 84 HIS A CA 1
ATOM 684 C C . HIS A 1 84 ? -8.014 -3.416 -18.723 1.00 85.62 84 HIS A C 1
ATOM 686 O O . HIS A 1 84 ? -8.155 -2.907 -17.607 1.00 85.62 84 HIS A O 1
ATOM 692 N N . ALA A 1 85 ? -9.018 -3.431 -19.608 1.00 89.31 85 ALA A N 1
ATOM 693 C CA . ALA A 1 85 ? -10.343 -2.890 -19.305 1.00 89.31 85 ALA A CA 1
ATOM 694 C C . ALA A 1 85 ? -11.025 -3.650 -18.152 1.00 89.31 85 ALA A C 1
ATOM 696 O O . ALA A 1 85 ? -11.591 -3.018 -17.260 1.00 89.31 85 ALA A O 1
ATOM 697 N N . LEU A 1 86 ? -10.920 -4.984 -18.124 1.00 90.38 86 LEU A N 1
ATOM 698 C CA . LEU A 1 86 ? -11.407 -5.812 -17.020 1.00 90.38 86 LEU A CA 1
ATOM 699 C C . LEU A 1 86 ? -10.726 -5.430 -15.697 1.00 90.38 86 LEU A C 1
ATOM 701 O O . LEU A 1 86 ? -11.420 -5.079 -14.743 1.00 90.38 86 LEU A O 1
ATOM 705 N N . LEU A 1 87 ? -9.391 -5.422 -15.654 1.00 90.56 87 LEU A N 1
ATOM 706 C CA . LEU A 1 87 ? -8.593 -5.065 -14.474 1.00 90.56 87 LEU A CA 1
ATOM 707 C C . LEU A 1 87 ? -8.944 -3.661 -13.953 1.00 90.56 87 LEU A C 1
ATOM 709 O O . LEU A 1 87 ? -9.158 -3.482 -12.756 1.00 90.56 87 LEU A O 1
ATOM 713 N N . THR A 1 88 ? -9.127 -2.691 -14.856 1.00 89.12 88 THR A N 1
ATOM 714 C CA . THR A 1 88 ? -9.582 -1.329 -14.518 1.00 89.12 88 THR A CA 1
ATOM 715 C C . THR A 1 88 ? -10.945 -1.331 -13.820 1.00 89.12 88 THR A C 1
ATOM 717 O O . THR A 1 88 ? -11.148 -0.604 -12.848 1.00 89.12 88 THR A O 1
ATOM 720 N N . THR A 1 89 ? -11.894 -2.162 -14.272 1.00 92.62 89 THR A N 1
ATOM 721 C CA . THR A 1 89 ? -13.213 -2.266 -13.620 1.00 92.62 89 THR A CA 1
ATOM 722 C C . THR A 1 89 ? -13.179 -2.991 -12.274 1.00 92.62 89 THR A C 1
ATOM 724 O O . THR A 1 89 ? -14.049 -2.736 -11.440 1.00 92.62 89 THR A O 1
ATOM 727 N N . LEU A 1 90 ? -12.184 -3.851 -12.019 1.00 92.69 90 LEU A N 1
ATOM 728 C CA . LEU A 1 90 ? -12.082 -4.586 -10.755 1.00 92.69 90 LEU A CA 1
ATOM 729 C C . LEU A 1 90 ? -11.789 -3.674 -9.560 1.00 92.69 90 LEU A C 1
ATOM 731 O O . LEU A 1 90 ? -12.353 -3.914 -8.498 1.00 92.69 90 LEU A O 1
ATOM 735 N N . GLY A 1 91 ? -10.982 -2.618 -9.710 1.00 89.94 91 GLY A N 1
ATOM 736 C CA . GLY A 1 91 ? -10.614 -1.723 -8.600 1.00 89.94 91 GLY A CA 1
ATOM 737 C C . GLY A 1 91 ? -11.827 -1.184 -7.815 1.00 89.94 91 GLY A C 1
ATOM 738 O O . GLY A 1 91 ? -11.971 -1.492 -6.628 1.00 89.94 91 GLY A O 1
ATOM 739 N N . PRO A 1 92 ? -12.761 -0.456 -8.461 1.00 91.88 92 PRO A N 1
ATOM 740 C CA . PRO A 1 92 ? -13.982 0.026 -7.811 1.00 91.88 92 PRO A CA 1
ATOM 741 C C . PRO A 1 92 ? -14.891 -1.090 -7.271 1.00 91.88 92 PRO A C 1
ATOM 743 O O . PRO A 1 92 ? -15.521 -0.914 -6.227 1.00 91.88 92 PRO A O 1
ATOM 746 N N . LEU A 1 93 ? -14.959 -2.241 -7.953 1.00 94.94 93 LEU A N 1
ATOM 747 C CA . LEU A 1 93 ? -15.774 -3.386 -7.528 1.00 94.94 93 LEU A CA 1
ATOM 748 C C . LEU A 1 93 ? -15.225 -4.042 -6.253 1.00 94.94 93 LEU A C 1
ATOM 750 O O . LEU A 1 93 ? -15.992 -4.338 -5.339 1.00 94.94 93 LEU A O 1
ATOM 754 N N . LEU A 1 94 ? -13.908 -4.227 -6.162 1.00 94.62 94 LEU A N 1
ATOM 755 C CA . LEU A 1 94 ? -13.232 -4.807 -5.000 1.00 94.62 94 LEU A CA 1
ATOM 756 C C . LEU A 1 94 ? -13.255 -3.862 -3.799 1.00 94.62 94 LEU A C 1
ATOM 758 O O . LEU A 1 94 ? -13.501 -4.293 -2.674 1.00 94.62 94 LEU A O 1
ATOM 762 N N . HIS A 1 95 ? -13.108 -2.560 -4.038 1.00 92.62 95 HIS A N 1
ATOM 763 C CA . HIS A 1 95 ? -13.303 -1.541 -3.014 1.00 92.62 95 HIS A CA 1
ATOM 764 C C . HIS A 1 95 ? -14.741 -1.570 -2.449 1.00 92.62 95 HIS A C 1
ATOM 766 O O . HIS A 1 95 ? -14.934 -1.616 -1.231 1.00 92.62 95 HIS A O 1
ATOM 772 N N . ALA A 1 96 ? -15.763 -1.648 -3.312 1.00 94.62 96 ALA A N 1
ATOM 773 C CA . ALA A 1 96 ? -17.160 -1.800 -2.891 1.00 94.62 96 ALA A CA 1
ATOM 774 C C . ALA A 1 96 ? -17.436 -3.144 -2.181 1.00 94.62 96 ALA A C 1
ATOM 776 O O . ALA A 1 96 ? -18.247 -3.207 -1.249 1.00 94.62 96 ALA A O 1
ATOM 777 N N . PHE A 1 97 ? -16.742 -4.217 -2.572 1.00 94.88 97 PHE A N 1
ATOM 778 C CA . PHE A 1 97 ? -16.783 -5.511 -1.890 1.00 94.88 97 PHE A CA 1
ATOM 779 C C . PHE A 1 97 ? -16.227 -5.408 -0.461 1.00 94.88 97 PHE A C 1
ATOM 781 O O . PHE A 1 97 ? -16.938 -5.763 0.479 1.00 94.88 97 PHE A O 1
ATOM 788 N N . MET A 1 98 ? -15.041 -4.820 -0.260 1.00 93.75 98 MET A N 1
ATOM 789 C CA . MET A 1 98 ? -14.488 -4.579 1.084 1.00 93.75 98 MET A CA 1
ATOM 790 C C . MET A 1 98 ? -15.422 -3.737 1.962 1.00 93.75 98 MET A C 1
ATOM 792 O O . MET A 1 98 ? -15.674 -4.087 3.118 1.00 93.75 98 MET A O 1
ATOM 796 N N . GLN A 1 99 ? -15.977 -2.648 1.415 1.00 94.50 99 GLN A N 1
ATOM 797 C CA . GLN A 1 99 ? -16.963 -1.809 2.106 1.00 94.50 99 GLN A CA 1
ATOM 798 C C . GLN A 1 99 ? -18.185 -2.620 2.556 1.00 94.50 99 GLN A C 1
ATOM 800 O O . GLN A 1 99 ? -18.678 -2.446 3.675 1.00 94.50 99 GLN A O 1
ATOM 805 N N . SER A 1 100 ? -18.648 -3.537 1.704 1.00 95.88 100 SER A N 1
ATOM 806 C CA . SER A 1 100 ? -19.769 -4.432 1.992 1.00 95.88 100 SER A CA 1
ATOM 807 C C . SER A 1 100 ? -19.417 -5.460 3.072 1.00 95.88 100 SER A C 1
ATOM 809 O O . SER A 1 100 ? -20.201 -5.642 4.002 1.00 95.88 100 SER A O 1
ATOM 811 N N . CYS A 1 101 ? -18.229 -6.070 3.021 1.00 94.75 101 CYS A N 1
ATOM 812 C CA . CYS A 1 101 ? -17.730 -6.996 4.044 1.00 94.75 101 CYS A CA 1
ATOM 813 C C . CYS A 1 101 ? -17.592 -6.325 5.420 1.00 94.75 101 CYS A C 1
ATOM 815 O O . CYS A 1 101 ? -18.075 -6.862 6.418 1.00 94.75 101 CYS A O 1
ATOM 817 N N . ASN A 1 102 ? -17.005 -5.127 5.479 1.00 95.25 102 ASN A N 1
ATOM 818 C CA . ASN A 1 102 ? -16.886 -4.360 6.720 1.00 95.25 102 ASN A CA 1
ATOM 819 C C . ASN A 1 102 ? -18.270 -3.948 7.265 1.00 95.25 102 ASN A C 1
ATOM 821 O O . ASN A 1 102 ? -18.577 -4.129 8.445 1.00 95.25 102 ASN A O 1
ATOM 825 N N . THR A 1 103 ? -19.171 -3.492 6.389 1.00 95.94 103 THR A N 1
ATOM 826 C CA . THR A 1 103 ? -20.562 -3.188 6.762 1.00 95.94 103 THR A CA 1
ATOM 827 C C . THR A 1 103 ? -21.281 -4.419 7.323 1.00 95.94 103 THR A C 1
ATOM 829 O O . THR A 1 103 ? -21.953 -4.317 8.351 1.00 95.94 103 THR A O 1
ATOM 832 N N . LEU A 1 104 ? -21.117 -5.586 6.695 1.00 97.19 104 LEU A N 1
ATOM 833 C CA . LEU A 1 104 ? -21.696 -6.858 7.129 1.00 97.19 104 LEU A CA 1
ATOM 834 C C . LEU A 1 104 ? -21.165 -7.283 8.508 1.00 97.19 104 LEU A C 1
ATOM 836 O O . LEU A 1 104 ? -21.959 -7.654 9.374 1.00 97.19 104 LEU A O 1
ATOM 840 N N . TYR A 1 105 ? -19.856 -7.144 8.749 1.00 96.75 105 TYR A N 1
ATOM 841 C CA . TYR A 1 105 ? 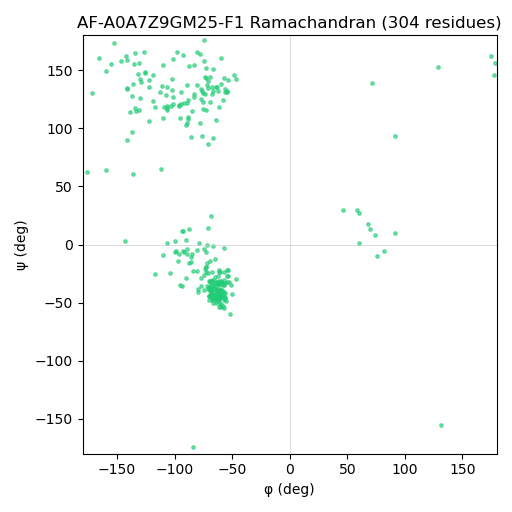-19.240 -7.364 10.061 1.00 96.75 105 TYR A CA 1
ATOM 842 C C . TYR A 1 105 ? -19.861 -6.459 11.135 1.00 96.75 105 TYR A C 1
ATOM 844 O O . TYR A 1 105 ? -20.382 -6.954 12.134 1.00 96.75 105 TYR A O 1
ATOM 852 N N . LEU A 1 106 ? -19.920 -5.141 10.920 1.00 96.50 106 LEU A N 1
ATOM 853 C CA . LEU A 1 106 ? -20.506 -4.209 11.897 1.00 96.50 106 LEU A CA 1
ATOM 854 C C . LEU A 1 106 ? -22.012 -4.417 12.116 1.00 96.50 106 LEU A C 1
ATOM 856 O O . LEU A 1 106 ? -22.529 -4.179 13.214 1.00 96.50 106 LEU A O 1
ATOM 860 N N . GLN A 1 107 ? -22.740 -4.851 11.089 1.00 97.56 107 GLN A N 1
ATOM 861 C CA . GLN A 1 107 ? -24.142 -5.233 11.229 1.00 97.56 107 GLN A CA 1
ATOM 862 C C . GLN A 1 107 ? -24.300 -6.523 12.046 1.00 97.56 107 GLN A C 1
ATOM 864 O O . GLN A 1 107 ? -25.209 -6.585 12.871 1.00 97.56 107 GLN A O 1
ATOM 869 N N . SER A 1 108 ? -23.402 -7.500 11.891 1.00 98.31 108 SER A N 1
ATOM 870 C CA . SER A 1 108 ? -23.357 -8.719 12.712 1.00 98.31 108 SER A CA 1
ATOM 871 C C . SER A 1 108 ? -23.071 -8.387 14.183 1.00 98.31 108 SER A C 1
ATOM 873 O O . SER A 1 108 ? -23.866 -8.732 15.055 1.00 98.31 108 SER A O 1
ATOM 875 N N . VAL A 1 109 ? -22.048 -7.563 14.454 1.00 97.00 109 VAL A N 1
ATOM 876 C CA . VAL A 1 109 ? -21.716 -7.052 15.804 1.00 97.00 109 VAL A CA 1
ATOM 877 C C . VAL A 1 109 ? -22.888 -6.310 16.462 1.00 97.00 109 VAL A C 1
ATOM 879 O O . VAL A 1 109 ? -23.049 -6.354 17.679 1.00 97.00 109 VAL A O 1
ATOM 882 N N . SER A 1 110 ? -23.720 -5.622 15.674 1.00 96.62 110 SER A N 1
ATOM 883 C CA . SER A 1 110 ? -24.899 -4.895 16.171 1.00 96.62 110 SER A CA 1
ATOM 884 C C . SER A 1 110 ? -26.210 -5.693 16.121 1.00 96.62 110 SER A C 1
ATOM 886 O O . SER A 1 110 ? -27.276 -5.105 16.301 1.00 96.62 110 SER A O 1
ATOM 888 N N . GLY A 1 111 ? -26.154 -7.008 15.875 1.00 97.62 111 GLY A N 1
ATOM 889 C CA . GLY A 1 111 ? -27.320 -7.901 15.869 1.00 97.62 111 GLY A CA 1
ATOM 890 C C . GLY A 1 111 ? -28.298 -7.690 14.706 1.00 97.62 111 GLY A C 1
ATOM 891 O O . GLY A 1 111 ? -29.417 -8.194 14.749 1.00 97.62 111 GLY A O 1
ATOM 892 N N . ARG A 1 112 ? -27.906 -6.941 13.667 1.00 98.12 112 ARG A N 1
ATOM 893 C CA . ARG A 1 112 ? -28.704 -6.719 12.445 1.00 98.12 112 ARG A CA 1
ATOM 894 C C . ARG A 1 112 ? -28.485 -7.793 11.376 1.00 98.12 112 ARG A C 1
ATOM 896 O O . ARG A 1 112 ? -29.259 -7.868 10.430 1.00 98.12 112 ARG A O 1
ATOM 903 N N . GLN A 1 113 ? -27.420 -8.577 11.512 1.00 98.31 113 GLN A N 1
ATOM 904 C CA . GLN A 1 113 ? -27.038 -9.698 10.648 1.00 98.31 113 GLN A CA 1
ATOM 905 C C . GLN A 1 113 ? -26.633 -10.889 11.536 1.00 98.31 113 GLN A C 1
ATOM 907 O O . GLN A 1 113 ? -26.409 -10.687 12.733 1.00 98.31 113 GLN A O 1
ATOM 912 N N . PRO A 1 114 ? -26.538 -12.123 11.004 1.00 98.44 114 PRO A N 1
ATOM 913 C CA . PRO A 1 114 ? -26.207 -13.304 11.800 1.00 98.44 114 PRO A CA 1
ATOM 914 C C . PRO A 1 114 ? -24.906 -13.149 12.603 1.00 98.44 114 PRO A C 1
ATOM 916 O O . PRO A 1 114 ? -23.879 -12.753 12.050 1.00 98.44 114 PRO A O 1
ATOM 919 N N . ALA A 1 115 ? -24.944 -13.482 13.897 1.00 98.00 115 ALA A N 1
ATOM 920 C CA . ALA A 1 115 ? -23.827 -13.284 14.831 1.00 98.00 115 ALA A CA 1
ATOM 921 C C . ALA A 1 115 ? -22.557 -14.069 14.449 1.00 98.00 115 ALA A C 1
ATOM 923 O O . ALA A 1 115 ? -21.450 -13.561 14.627 1.00 98.00 115 ALA A O 1
ATOM 924 N N . TRP A 1 116 ? -22.720 -15.242 13.820 1.00 98.12 116 TRP A N 1
ATOM 925 C CA . TRP A 1 116 ? -21.612 -16.112 13.406 1.00 98.12 116 TRP A CA 1
ATOM 926 C C . TRP A 1 116 ? -20.567 -15.402 12.533 1.00 98.12 116 TRP A C 1
ATOM 928 O O . TRP A 1 116 ? -19.405 -15.786 12.548 1.00 98.12 116 TRP A O 1
ATOM 938 N N . ILE A 1 117 ? -20.954 -14.360 11.785 1.00 98.06 117 ILE A N 1
ATOM 939 C CA . ILE A 1 117 ? -20.045 -13.608 10.909 1.00 98.06 117 ILE A CA 1
ATOM 940 C C . ILE A 1 117 ? -19.008 -12.850 11.746 1.00 98.06 117 ILE A C 1
ATOM 942 O O . ILE A 1 117 ? -17.810 -12.956 11.490 1.00 98.06 117 ILE A O 1
ATOM 946 N N . ALA A 1 118 ? -19.456 -12.101 12.759 1.00 97.88 118 ALA A N 1
ATOM 947 C CA . ALA A 1 118 ? -18.563 -11.411 13.682 1.00 97.88 118 ALA A CA 1
ATOM 948 C C . ALA A 1 118 ? -17.797 -12.399 14.567 1.00 97.88 118 ALA A C 1
ATOM 950 O O . ALA A 1 118 ? -16.596 -12.228 14.742 1.00 97.88 118 ALA A O 1
ATOM 951 N N . GLU A 1 119 ? -18.459 -13.449 15.063 1.00 97.31 119 GLU A N 1
ATOM 952 C CA . GLU A 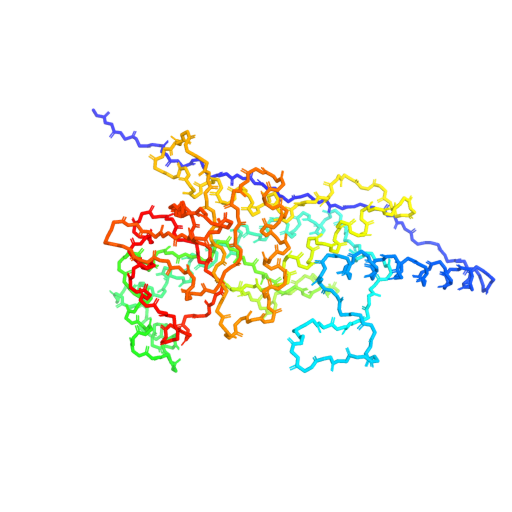1 119 ? -17.823 -14.503 15.865 1.00 97.31 119 GLU A CA 1
ATOM 953 C C . GLU A 1 119 ? -16.667 -15.170 15.107 1.00 97.31 119 GLU A C 1
ATOM 955 O O . GLU A 1 119 ? -15.571 -15.279 15.647 1.00 97.31 119 GLU A O 1
ATOM 960 N N . TYR A 1 120 ? -16.883 -15.555 13.843 1.00 97.44 120 TYR A N 1
ATOM 961 C CA . TYR A 1 120 ? -15.872 -16.183 12.990 1.00 97.44 120 TYR A CA 1
ATOM 962 C C . TYR A 1 120 ? -14.724 -15.225 12.651 1.00 97.44 120 TYR A C 1
ATOM 964 O O . TYR A 1 120 ? -13.558 -15.598 12.758 1.00 97.44 120 TYR A O 1
ATOM 972 N N . LEU A 1 121 ? -15.034 -13.976 12.281 1.00 95.19 121 LEU A N 1
ATOM 973 C CA . LEU A 1 121 ? -14.024 -12.969 11.935 1.00 95.19 121 LEU A CA 1
ATOM 974 C C . LEU A 1 121 ? -13.239 -12.437 13.145 1.00 95.19 121 LEU A C 1
ATOM 976 O O . LEU A 1 121 ? -12.191 -11.820 12.947 1.00 95.19 121 LEU A O 1
ATOM 980 N N . ASP A 1 122 ? -13.715 -12.652 14.371 1.00 96.25 122 ASP A N 1
ATOM 981 C CA . ASP A 1 122 ? -13.001 -12.336 15.612 1.00 96.25 122 ASP A CA 1
ATOM 982 C C . ASP A 1 122 ? -12.053 -13.466 16.070 1.00 96.25 122 ASP A C 1
ATOM 984 O O . ASP A 1 122 ? -11.192 -13.223 16.920 1.00 96.25 122 ASP A O 1
ATOM 988 N N . LEU A 1 123 ? -12.177 -14.691 15.536 1.00 96.00 123 LEU A N 1
ATOM 989 C CA . LEU A 1 123 ? -11.369 -15.836 15.977 1.00 96.00 123 LEU A CA 1
ATOM 990 C C . LEU A 1 123 ? -9.864 -15.550 15.858 1.00 96.00 123 LEU A C 1
ATOM 992 O O . LEU A 1 123 ? -9.369 -15.083 14.835 1.00 96.00 123 LEU A O 1
ATOM 996 N N . GLY A 1 124 ? -9.129 -15.841 16.934 1.00 92.94 124 GLY A N 1
ATOM 997 C CA . GLY A 1 124 ? -7.680 -15.631 17.024 1.00 92.94 124 GLY A CA 1
ATOM 998 C C . GLY A 1 124 ? -7.232 -14.178 17.232 1.00 92.94 124 GLY A C 1
ATOM 999 O O . GLY A 1 124 ? -6.061 -13.958 17.535 1.00 92.94 124 GLY A O 1
ATOM 1000 N N . LYS A 1 125 ? -8.121 -13.179 17.129 1.00 93.19 125 LYS A N 1
ATOM 1001 C CA . LYS A 1 125 ? -7.751 -11.769 17.325 1.00 93.19 125 LYS A CA 1
ATOM 1002 C C . LYS A 1 125 ? -7.676 -11.407 18.817 1.00 93.19 125 LYS A C 1
ATOM 1004 O O . LYS A 1 125 ? -8.575 -11.768 19.581 1.00 93.19 125 LYS A O 1
ATOM 1009 N N . PRO A 1 126 ? -6.659 -10.642 19.261 1.00 91.06 126 PRO A N 1
ATOM 1010 C CA . PRO A 1 126 ? -6.641 -10.062 20.602 1.00 91.06 126 PRO A CA 1
ATOM 1011 C C . PRO A 1 126 ? -7.871 -9.180 20.859 1.00 91.06 126 PRO A C 1
ATOM 1013 O O . PRO A 1 126 ? -8.298 -8.435 19.977 1.00 91.06 126 PRO A O 1
ATOM 1016 N N . GLN A 1 127 ? -8.410 -9.195 22.084 1.00 90.19 127 GLN A N 1
ATOM 1017 C CA . GLN A 1 127 ? -9.578 -8.369 22.441 1.00 90.19 127 GLN A CA 1
ATOM 1018 C C . GLN A 1 127 ? -9.338 -6.869 22.219 1.00 90.19 127 GLN A C 1
ATOM 1020 O O . GLN A 1 127 ? -10.249 -6.159 21.802 1.00 90.19 127 GLN A O 1
ATOM 1025 N N . GLU A 1 128 ? -8.110 -6.403 22.447 1.00 86.00 128 GLU A N 1
ATOM 1026 C CA . GLU A 1 128 ? -7.679 -5.024 22.188 1.00 86.00 128 GLU A CA 1
ATOM 1027 C C . GLU A 1 128 ? -7.849 -4.659 20.703 1.00 86.00 128 GLU A C 1
ATOM 1029 O O . GLU A 1 128 ? -8.416 -3.615 20.395 1.00 86.00 128 GLU A O 1
ATOM 1034 N N . LEU A 1 129 ? -7.458 -5.554 19.786 1.00 87.75 129 LEU A N 1
ATOM 1035 C CA . LEU A 1 129 ? -7.605 -5.381 18.337 1.00 87.75 129 LEU A CA 1
ATOM 1036 C C . LEU A 1 129 ? -9.078 -5.420 17.893 1.00 87.75 129 LEU A C 1
ATOM 1038 O O . LEU A 1 129 ? -9.496 -4.629 17.048 1.00 87.75 129 LEU A O 1
ATOM 1042 N N . ILE A 1 130 ? -9.890 -6.302 18.484 1.00 92.12 130 ILE A N 1
ATOM 1043 C CA . ILE A 1 130 ? -11.338 -6.362 18.218 1.00 92.12 130 ILE A CA 1
ATOM 1044 C C . ILE A 1 130 ? -12.029 -5.073 18.694 1.00 92.12 130 ILE A C 1
ATOM 1046 O O . ILE A 1 130 ? -12.856 -4.502 17.985 1.00 92.12 130 ILE A O 1
ATOM 1050 N N . ALA A 1 131 ? -11.697 -4.587 19.893 1.00 89.50 131 ALA A N 1
ATOM 1051 C CA . ALA A 1 131 ? -12.222 -3.327 20.411 1.00 89.50 131 ALA A CA 1
ATOM 1052 C C . ALA A 1 131 ? -11.779 -2.137 19.543 1.00 89.50 131 ALA A C 1
ATOM 1054 O O . ALA A 1 131 ? -12.585 -1.251 19.251 1.00 89.50 131 ALA A O 1
ATOM 1055 N N . PHE A 1 132 ? -10.524 -2.157 19.091 1.00 85.25 132 PHE A N 1
ATOM 1056 C CA . PHE A 1 132 ? -9.928 -1.153 18.222 1.00 85.25 132 PHE A CA 1
ATOM 1057 C C . PHE A 1 132 ? -10.639 -1.032 16.866 1.00 85.25 132 PHE A C 1
ATOM 1059 O O . PHE A 1 132 ? -11.119 0.050 16.521 1.00 85.25 132 PHE A O 1
ATOM 1066 N N . SER A 1 133 ? -10.808 -2.139 16.136 1.00 87.00 133 SER A N 1
ATOM 1067 C CA . SER A 1 133 ? -11.478 -2.148 14.822 1.00 87.00 133 SER A CA 1
ATOM 1068 C C . SER A 1 133 ? -12.940 -1.678 14.880 1.00 87.00 133 SER A C 1
ATOM 1070 O O . SER A 1 133 ? -13.487 -1.184 13.896 1.00 87.00 133 SER A O 1
ATOM 1072 N N . ARG A 1 134 ? -13.581 -1.784 16.050 1.00 91.50 134 ARG A N 1
ATOM 1073 C CA . ARG A 1 134 ? -14.973 -1.375 16.293 1.00 91.50 134 ARG A CA 1
ATOM 1074 C C . ARG A 1 134 ? -15.131 0.079 16.740 1.00 91.50 134 ARG A C 1
ATOM 1076 O O . ARG A 1 134 ? -16.267 0.559 16.815 1.00 91.50 134 ARG A O 1
ATOM 1083 N N . MET A 1 135 ? -14.041 0.797 17.028 1.00 88.19 135 MET A N 1
ATOM 1084 C CA . MET A 1 135 ? -14.100 2.194 17.469 1.00 88.19 135 MET A CA 1
ATOM 1085 C C . MET A 1 135 ? -14.849 3.061 16.451 1.00 88.19 135 MET A C 1
ATOM 1087 O O . MET A 1 135 ? -14.589 2.998 15.252 1.00 88.19 135 MET A O 1
ATOM 1091 N N . ARG A 1 136 ? -15.767 3.922 16.922 1.00 85.88 136 ARG A N 1
ATOM 1092 C CA . ARG A 1 136 ? -16.653 4.738 16.060 1.00 85.88 136 ARG A CA 1
ATOM 1093 C C . ARG A 1 136 ? -15.902 5.524 14.974 1.00 85.88 136 ARG A C 1
ATOM 1095 O O . ARG A 1 136 ? -16.454 5.693 13.893 1.00 85.88 136 ARG A O 1
ATOM 1102 N N . ARG A 1 137 ? -14.688 5.980 15.299 1.00 80.38 137 ARG A N 1
ATOM 1103 C CA . ARG A 1 137 ? -13.768 6.763 14.459 1.00 80.38 137 ARG A CA 1
ATOM 1104 C C . ARG A 1 137 ? -13.179 5.969 13.287 1.00 80.38 137 ARG A C 1
ATOM 1106 O O . ARG A 1 137 ? -12.901 6.554 12.257 1.00 80.38 137 ARG A O 1
ATOM 1113 N N . LEU A 1 138 ? -12.987 4.659 13.467 1.00 82.62 138 LEU A N 1
ATOM 1114 C CA . LEU A 1 138 ? -12.183 3.806 12.581 1.00 82.62 138 LEU A CA 1
ATOM 1115 C C . LEU A 1 138 ? -12.976 2.701 11.899 1.00 82.62 138 LEU A C 1
ATOM 1117 O O . LEU A 1 138 ? -12.603 2.234 10.834 1.00 82.62 138 LEU A O 1
ATOM 1121 N N . ARG A 1 139 ? -14.091 2.278 12.495 1.00 87.19 139 ARG A N 1
ATOM 1122 C CA . ARG A 1 139 ? -14.897 1.157 12.002 1.00 87.19 139 ARG A CA 1
ATOM 1123 C C . ARG A 1 139 ? -15.390 1.325 10.560 1.00 87.19 139 ARG A C 1
ATOM 1125 O O . ARG A 1 139 ? -15.732 0.342 9.925 1.00 87.19 139 ARG A O 1
ATOM 1132 N N . SER A 1 140 ? -15.484 2.557 10.059 1.00 86.06 140 SER A N 1
ATOM 1133 C CA . SER A 1 140 ? -15.876 2.858 8.674 1.00 86.06 140 SER A CA 1
ATOM 1134 C C . SER A 1 140 ? -14.682 3.066 7.738 1.00 86.06 140 SER A C 1
ATOM 1136 O O . SER A 1 140 ? -14.891 3.172 6.533 1.00 86.06 140 SER A O 1
ATOM 1138 N N . SER A 1 141 ? -13.462 3.127 8.274 1.00 85.19 141 SER A N 1
ATOM 1139 C CA . SER A 1 141 ? -12.233 3.196 7.494 1.00 85.19 141 SER A CA 1
ATOM 1140 C C . SER A 1 141 ? -11.998 1.870 6.777 1.00 85.19 141 SER A C 1
ATOM 1142 O O . SER A 1 141 ? -12.308 0.791 7.284 1.00 85.19 141 SER A O 1
ATOM 1144 N N . ILE A 1 142 ? -11.460 1.977 5.573 1.00 86.81 142 ILE A N 1
ATOM 1145 C CA . ILE A 1 142 ? -11.115 0.881 4.672 1.00 86.81 142 ILE A CA 1
ATOM 1146 C C . ILE A 1 142 ? -9.720 1.175 4.109 1.00 86.81 142 ILE A C 1
ATOM 1148 O O . ILE A 1 142 ? -9.346 2.351 4.077 1.00 86.81 142 ILE A O 1
ATOM 1152 N N . PRO A 1 143 ? -8.966 0.152 3.677 1.00 88.38 143 PRO A N 1
ATOM 1153 C CA . PRO A 1 143 ? -7.682 0.357 3.022 1.00 88.38 143 PRO A CA 1
ATOM 1154 C C . PRO A 1 143 ? -7.808 1.298 1.829 1.00 88.38 143 PRO A C 1
ATOM 1156 O O . PRO A 1 143 ? -8.704 1.128 0.996 1.00 88.38 143 PRO A O 1
ATOM 1159 N N . ALA A 1 144 ? -6.915 2.279 1.752 1.00 87.88 144 ALA A N 1
ATOM 1160 C CA . ALA A 1 144 ? -6.864 3.208 0.628 1.00 87.88 144 ALA A CA 1
ATOM 1161 C C . ALA A 1 144 ? -6.140 2.599 -0.587 1.00 87.88 144 ALA A C 1
ATOM 1163 O O . ALA A 1 144 ? -6.386 2.998 -1.725 1.00 87.88 144 ALA A O 1
ATOM 1164 N N . ILE A 1 145 ? -5.294 1.593 -0.345 1.00 91.38 145 ILE A N 1
ATOM 1165 C CA . ILE A 1 145 ? -4.607 0.792 -1.360 1.00 91.38 145 ILE A CA 1
ATOM 1166 C C . ILE A 1 145 ? -4.983 -0.674 -1.149 1.00 91.38 145 ILE A C 1
ATOM 1168 O O . ILE A 1 145 ? -4.981 -1.167 -0.023 1.00 91.38 145 ILE A O 1
ATOM 1172 N N . ILE A 1 146 ? -5.287 -1.369 -2.244 1.00 91.75 146 ILE A N 1
ATOM 1173 C CA . ILE A 1 146 ? -5.541 -2.811 -2.266 1.00 91.75 146 ILE A CA 1
ATOM 1174 C C . ILE A 1 146 ? -4.745 -3.473 -3.379 1.00 91.75 146 ILE A C 1
ATOM 1176 O O . ILE A 1 146 ? -4.582 -2.892 -4.453 1.00 91.75 146 ILE A O 1
ATOM 1180 N N . ARG A 1 147 ? -4.311 -4.713 -3.149 1.00 93.56 147 ARG A N 1
ATOM 1181 C CA . ARG A 1 147 ? -3.713 -5.562 -4.184 1.00 93.56 147 ARG A CA 1
ATOM 1182 C C . ARG A 1 147 ? -4.523 -6.852 -4.301 1.00 93.56 147 ARG A C 1
ATOM 1184 O O . ARG A 1 147 ? -4.467 -7.680 -3.395 1.00 93.56 147 ARG A O 1
ATOM 1191 N N . PRO A 1 148 ? -5.327 -7.018 -5.363 1.00 94.50 148 PRO A N 1
ATOM 1192 C CA . PRO A 1 148 ? -5.859 -8.321 -5.713 1.00 94.50 148 PRO A CA 1
ATOM 1193 C C . PRO A 1 148 ? -4.764 -9.143 -6.389 1.00 94.50 148 PRO A C 1
ATOM 1195 O O . PRO A 1 148 ? -4.220 -8.726 -7.413 1.00 94.50 148 PRO A O 1
ATOM 1198 N N . ASP A 1 149 ? -4.497 -10.330 -5.864 1.00 94.62 149 ASP A N 1
ATOM 1199 C CA . ASP A 1 149 ? -3.623 -11.292 -6.527 1.00 94.62 149 ASP A CA 1
ATOM 1200 C C . ASP A 1 149 ? -4.465 -12.093 -7.526 1.00 94.62 149 ASP A C 1
ATOM 1202 O O . ASP A 1 149 ? -5.425 -12.781 -7.159 1.00 94.62 149 ASP A O 1
ATOM 1206 N N . ILE A 1 150 ? -4.150 -11.929 -8.815 1.00 93.00 150 ILE A N 1
ATOM 1207 C CA . ILE A 1 150 ? -4.969 -12.401 -9.935 1.00 93.00 150 ILE A CA 1
ATOM 1208 C C . ILE A 1 150 ? -4.186 -13.410 -10.772 1.00 93.00 150 ILE A C 1
ATOM 1210 O O . ILE A 1 150 ? -3.130 -13.097 -11.319 1.00 93.00 150 ILE A O 1
ATOM 1214 N N . ILE A 1 151 ? -4.755 -14.603 -10.937 1.00 91.94 151 ILE A N 1
ATOM 1215 C CA . ILE A 1 151 ? -4.234 -15.649 -11.816 1.00 91.94 151 ILE A CA 1
ATOM 1216 C C . ILE A 1 151 ? -5.073 -15.682 -13.107 1.00 91.94 151 ILE A C 1
ATOM 1218 O O . ILE A 1 151 ? -6.284 -15.927 -13.031 1.00 91.94 151 ILE A O 1
ATOM 1222 N N . PRO A 1 152 ? -4.474 -15.455 -14.293 1.00 89.62 152 PRO A N 1
ATOM 1223 C CA . PRO A 1 152 ? -5.139 -15.691 -15.570 1.00 89.62 152 PRO A CA 1
ATOM 1224 C C . PRO A 1 152 ? -5.260 -17.198 -15.846 1.00 89.62 152 PRO A C 1
ATOM 1226 O O . PRO A 1 152 ? -4.371 -17.986 -15.524 1.00 89.62 152 PRO A O 1
ATOM 1229 N N . THR A 1 153 ? -6.375 -17.602 -16.447 1.00 90.00 153 THR A N 1
ATOM 1230 C CA . THR A 1 153 ? -6.711 -18.995 -16.773 1.00 90.00 153 THR A CA 1
ATOM 1231 C C . THR A 1 153 ? -7.423 -19.069 -18.122 1.00 90.00 153 THR A C 1
ATOM 1233 O O . THR A 1 153 ? -8.005 -18.081 -18.573 1.00 90.00 153 THR A O 1
ATOM 1236 N N . ASP A 1 154 ? -7.474 -20.259 -18.722 1.00 88.50 154 ASP A N 1
ATOM 1237 C CA . ASP A 1 154 ? -8.165 -20.522 -19.996 1.00 88.50 154 ASP A CA 1
ATOM 1238 C C . ASP A 1 154 ? -9.651 -20.094 -20.010 1.00 88.50 154 ASP A C 1
ATOM 1240 O O . ASP A 1 154 ? -10.229 -19.885 -21.076 1.00 88.50 154 ASP A O 1
ATOM 1244 N N . SER A 1 155 ? -10.290 -19.974 -18.838 1.00 87.44 155 SER A N 1
ATOM 1245 C CA . SER A 1 155 ? -11.700 -19.592 -18.677 1.00 87.44 155 SER A CA 1
ATOM 1246 C C . SER A 1 155 ? -11.920 -18.171 -18.139 1.00 87.44 155 SER A C 1
ATOM 1248 O O . SER A 1 155 ? -13.070 -17.764 -17.960 1.00 87.44 155 SER A O 1
ATOM 1250 N N . GLY A 1 156 ? -10.855 -17.400 -17.895 1.00 87.12 156 GLY A N 1
ATOM 1251 C CA . GLY A 1 156 ? -10.918 -16.048 -17.337 1.00 87.12 156 GLY A CA 1
ATOM 1252 C C . GLY A 1 156 ? -9.945 -15.833 -16.178 1.00 87.12 156 GLY A C 1
ATOM 1253 O O . GLY A 1 156 ? -8.927 -16.506 -16.068 1.00 87.12 156 GLY A O 1
ATOM 1254 N N . HIS A 1 157 ? -10.248 -14.876 -15.303 1.00 90.50 157 HIS A N 1
ATOM 1255 C CA . HIS A 1 157 ? -9.358 -14.465 -14.214 1.00 90.50 157 HIS A CA 1
ATOM 1256 C C . HIS A 1 157 ? -9.887 -14.962 -12.866 1.00 90.50 157 HIS A C 1
ATOM 1258 O O . HIS A 1 157 ? -11.078 -14.818 -12.585 1.00 90.50 157 HIS A O 1
ATOM 1264 N N . MET A 1 158 ? -9.009 -15.506 -12.023 1.00 92.81 158 MET A N 1
ATOM 1265 C CA . MET A 1 158 ? -9.329 -15.881 -10.643 1.00 92.81 158 MET A CA 1
ATOM 1266 C C . MET A 1 158 ? -8.567 -14.993 -9.661 1.00 92.81 158 MET A C 1
ATOM 1268 O O . MET A 1 158 ? -7.357 -14.838 -9.788 1.00 92.81 158 MET A O 1
ATOM 1272 N N . ILE A 1 159 ? -9.272 -14.439 -8.673 1.00 94.31 159 ILE A N 1
ATOM 1273 C CA . ILE A 1 159 ? -8.664 -13.725 -7.544 1.00 94.31 159 ILE A CA 1
ATOM 1274 C C . ILE A 1 159 ? -8.378 -14.754 -6.451 1.00 94.31 159 ILE A C 1
ATOM 1276 O O . ILE A 1 159 ? -9.303 -15.440 -6.011 1.00 94.31 159 ILE A O 1
ATOM 1280 N N . THR A 1 160 ? -7.121 -14.877 -6.030 1.00 93.81 160 THR A N 1
ATOM 1281 C CA . THR A 1 160 ? -6.712 -15.798 -4.956 1.00 93.81 160 THR A CA 1
ATOM 1282 C C . THR A 1 160 ? -6.647 -15.123 -3.594 1.00 93.81 160 THR A C 1
ATOM 1284 O O . THR A 1 160 ? -6.994 -15.747 -2.594 1.00 93.81 160 THR A O 1
ATOM 1287 N N . GLU A 1 161 ? -6.243 -13.855 -3.559 1.00 93.81 161 GLU A N 1
ATOM 1288 C CA . GLU A 1 161 ? -6.060 -13.064 -2.341 1.00 93.81 161 GLU A CA 1
ATOM 1289 C C . GLU A 1 161 ? -6.407 -11.590 -2.606 1.00 93.81 161 GLU A C 1
ATOM 1291 O O . GLU A 1 161 ? -6.434 -11.139 -3.756 1.00 93.81 161 GLU A O 1
ATOM 1296 N N . LEU A 1 162 ? -6.733 -10.849 -1.545 1.00 92.69 162 LEU A N 1
ATOM 1297 C CA . LEU A 1 162 ? -6.994 -9.412 -1.591 1.00 92.69 162 LEU A CA 1
ATOM 1298 C C . LEU A 1 162 ? -6.311 -8.752 -0.393 1.00 92.69 162 LEU A C 1
ATOM 1300 O O . LEU A 1 162 ? -6.863 -8.727 0.709 1.00 92.69 162 LEU A O 1
ATOM 1304 N N . ASP A 1 163 ? -5.119 -8.216 -0.626 1.00 91.50 163 ASP A N 1
ATOM 1305 C CA . ASP A 1 163 ? -4.316 -7.583 0.411 1.00 91.50 163 ASP A CA 1
ATOM 1306 C C . ASP A 1 163 ? -4.820 -6.185 0.757 1.00 91.50 163 ASP A C 1
ATOM 1308 O O . ASP A 1 163 ? -5.052 -5.342 -0.115 1.00 91.50 163 ASP A O 1
ATOM 1312 N N . ALA A 1 164 ? -4.913 -5.943 2.065 1.00 85.94 164 ALA A N 1
ATOM 1313 C CA . ALA A 1 164 ? -5.307 -4.680 2.681 1.00 85.94 164 ALA A CA 1
ATOM 1314 C C . ALA A 1 164 ? -4.115 -3.804 3.116 1.00 85.94 164 ALA A C 1
ATOM 1316 O O . ALA A 1 164 ? -4.314 -2.635 3.428 1.00 85.94 164 ALA A O 1
ATOM 1317 N N . VAL A 1 165 ? -2.895 -4.357 3.169 1.00 87.25 165 VAL A N 1
ATOM 1318 C CA . VAL A 1 165 ? -1.640 -3.620 3.434 1.00 87.25 165 VAL A CA 1
ATOM 1319 C C . VAL A 1 165 ? -0.553 -4.106 2.459 1.00 87.25 165 VAL A C 1
ATOM 1321 O O . VAL A 1 165 ? 0.442 -4.705 2.868 1.00 87.25 165 VAL A O 1
ATOM 1324 N N . PRO A 1 166 ? -0.759 -3.956 1.138 1.00 90.38 166 PRO A N 1
ATOM 1325 C CA . PRO A 1 166 ? 0.110 -4.585 0.153 1.00 90.38 166 PRO A CA 1
ATOM 1326 C C . PRO A 1 166 ? 1.448 -3.859 0.027 1.00 90.38 166 PRO A C 1
ATOM 1328 O O . PRO A 1 166 ? 1.475 -2.660 -0.215 1.00 90.38 166 PRO A O 1
ATOM 1331 N N . GLY A 1 167 ? 2.560 -4.589 0.093 1.00 90.56 167 GLY A N 1
ATOM 1332 C CA . GLY A 1 167 ? 3.854 -4.090 -0.383 1.00 90.56 167 GLY A CA 1
ATOM 1333 C C . GLY A 1 167 ? 4.049 -4.273 -1.895 1.00 90.56 167 GLY A C 1
ATOM 1334 O O . GLY A 1 167 ? 3.167 -4.739 -2.620 1.00 90.56 167 GLY A O 1
ATOM 1335 N N . GLY A 1 168 ? 5.243 -3.953 -2.377 1.00 90.69 168 GLY A N 1
ATOM 1336 C CA . GLY A 1 168 ? 5.712 -4.176 -3.745 1.00 90.69 168 GLY A CA 1
ATOM 1337 C C . GLY A 1 168 ? 5.272 -3.126 -4.769 1.00 90.69 168 GLY A C 1
ATOM 1338 O O . GLY A 1 168 ? 5.702 -3.201 -5.921 1.00 90.69 168 GLY A O 1
ATOM 1339 N N . PHE A 1 169 ? 4.426 -2.156 -4.409 1.00 90.56 169 PHE A N 1
ATOM 1340 C CA . PHE A 1 169 ? 3.925 -1.152 -5.356 1.00 90.56 169 PHE A CA 1
ATOM 1341 C C . PHE A 1 169 ? 4.955 -0.059 -5.675 1.00 90.56 169 PHE A C 1
ATOM 1343 O O . PHE A 1 169 ? 4.974 0.435 -6.803 1.00 90.56 169 PHE A O 1
ATOM 1350 N N . GLY A 1 170 ? 5.866 0.257 -4.746 1.00 92.94 170 GLY A N 1
ATOM 1351 C CA . GLY A 1 170 ? 7.006 1.134 -5.027 1.00 92.94 170 GLY A CA 1
ATOM 1352 C C . GLY A 1 170 ? 8.013 0.439 -5.946 1.00 92.94 170 GLY A C 1
ATOM 1353 O O . GLY A 1 170 ? 8.407 0.995 -6.969 1.00 92.94 170 GLY A O 1
ATOM 1354 N N . LEU A 1 171 ? 8.326 -0.834 -5.669 1.00 92.25 171 LEU A N 1
ATOM 1355 C CA . LEU A 1 171 ? 9.134 -1.659 -6.574 1.00 92.25 171 LEU A CA 1
ATOM 1356 C C . LEU A 1 171 ? 8.495 -1.810 -7.965 1.00 92.25 171 LEU A C 1
ATOM 1358 O O . LEU A 1 171 ? 9.196 -1.769 -8.974 1.00 92.25 171 LEU A O 1
ATOM 1362 N N . THR A 1 172 ? 7.170 -1.958 -8.032 1.00 91.44 172 THR A N 1
ATOM 1363 C CA . THR A 1 172 ? 6.439 -2.038 -9.306 1.00 91.44 172 THR A CA 1
ATOM 1364 C C . THR A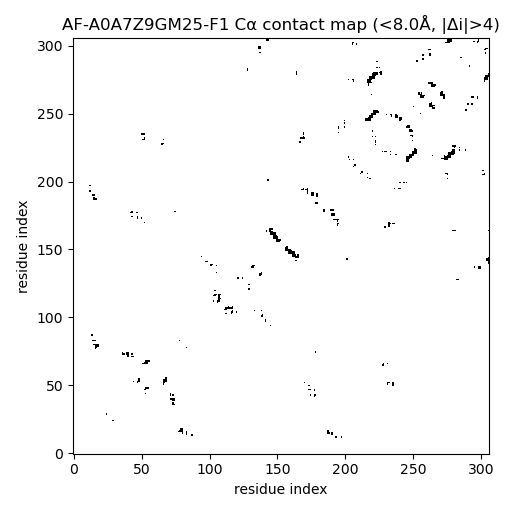 1 172 ? 6.519 -0.721 -10.081 1.00 91.44 172 THR A C 1
ATOM 1366 O O . THR A 1 172 ? 6.708 -0.759 -11.293 1.00 91.44 172 THR A O 1
ATOM 1369 N N . GLY A 1 173 ? 6.452 0.431 -9.403 1.00 91.19 173 GLY A N 1
ATOM 1370 C CA . GLY A 1 173 ? 6.687 1.742 -10.016 1.00 91.19 173 GLY A CA 1
ATOM 1371 C C . GLY A 1 173 ? 8.068 1.836 -10.671 1.00 91.19 173 GLY A C 1
ATOM 1372 O O . GLY A 1 173 ? 8.160 2.047 -11.877 1.00 91.19 173 GLY A O 1
ATOM 1373 N N . ALA A 1 174 ? 9.132 1.555 -9.914 1.00 92.12 174 ALA A N 1
ATOM 1374 C CA . ALA A 1 174 ? 10.502 1.584 -10.435 1.00 92.12 174 ALA A CA 1
ATOM 1375 C C . ALA A 1 174 ? 10.748 0.568 -11.570 1.00 92.12 174 ALA A C 1
ATOM 1377 O O . ALA A 1 174 ? 11.517 0.829 -12.493 1.00 92.12 174 ALA A O 1
ATOM 1378 N N . LEU A 1 175 ? 10.088 -0.596 -11.531 1.00 90.31 175 LEU A N 1
ATOM 1379 C CA . LEU A 1 175 ? 10.107 -1.562 -12.633 1.00 90.31 175 LEU A CA 1
ATOM 1380 C C . LEU A 1 175 ? 9.460 -0.989 -13.900 1.00 90.31 175 LEU A C 1
ATOM 1382 O O . LEU A 1 175 ? 10.032 -1.134 -14.979 1.00 90.31 175 LEU A O 1
ATOM 1386 N N . LEU A 1 176 ? 8.295 -0.341 -13.786 1.00 88.62 176 LEU A N 1
ATOM 1387 C CA . LEU A 1 176 ? 7.614 0.289 -14.922 1.00 88.62 176 LEU A CA 1
ATOM 1388 C C . LEU A 1 176 ? 8.482 1.377 -15.561 1.00 88.62 176 LEU A C 1
ATOM 1390 O O . LEU A 1 176 ? 8.603 1.399 -16.785 1.00 88.62 176 LEU A O 1
ATOM 1394 N N . ASP A 1 177 ? 9.146 2.208 -14.757 1.00 88.06 177 ASP A N 1
ATOM 1395 C CA . ASP A 1 177 ? 10.069 3.231 -15.257 1.00 88.06 177 ASP A CA 1
ATOM 1396 C C . ASP A 1 177 ? 11.283 2.595 -15.973 1.00 88.06 177 ASP A C 1
ATOM 1398 O O . ASP A 1 177 ? 11.619 2.982 -17.094 1.00 88.06 177 ASP A O 1
ATOM 1402 N N . ALA A 1 178 ? 11.878 1.537 -15.404 1.00 88.62 178 ALA A N 1
ATOM 1403 C CA . ALA A 1 178 ? 13.004 0.807 -16.002 1.00 88.62 178 ALA A CA 1
ATOM 1404 C C . ALA A 1 178 ? 12.672 0.077 -17.325 1.00 88.62 178 ALA A C 1
ATOM 1406 O O . ALA A 1 178 ? 13.564 -0.135 -18.163 1.00 88.62 178 ALA A O 1
ATOM 1407 N N . TYR A 1 179 ? 11.410 -0.329 -17.519 1.00 86.56 179 TYR A N 1
ATOM 1408 C CA . TYR A 1 179 ? 10.906 -0.819 -18.806 1.00 86.56 179 TYR A CA 1
ATOM 1409 C C . TYR A 1 179 ? 10.579 0.334 -19.767 1.00 86.56 179 TYR A C 1
ATOM 1411 O O . TYR A 1 179 ? 10.861 0.216 -20.957 1.00 86.56 179 TYR A O 1
ATOM 1419 N N . HIS A 1 180 ? 10.022 1.448 -19.281 1.00 83.19 180 HIS A N 1
ATOM 1420 C CA . HIS A 1 180 ? 9.647 2.598 -20.111 1.00 83.19 180 HIS A CA 1
ATOM 1421 C C . HIS A 1 180 ? 10.854 3.260 -20.797 1.00 83.19 180 HIS A C 1
ATOM 1423 O O . HIS A 1 180 ? 10.744 3.688 -21.944 1.00 83.19 180 HIS A O 1
ATOM 1429 N N . ASP A 1 181 ? 12.019 3.266 -20.144 1.00 78.50 181 ASP A N 1
ATOM 1430 C CA . ASP A 1 181 ? 13.281 3.759 -20.717 1.00 78.50 181 ASP A CA 1
ATOM 1431 C C . ASP A 1 181 ? 13.819 2.896 -21.892 1.00 78.50 181 ASP A C 1
ATOM 1433 O O . ASP A 1 181 ? 14.862 3.212 -22.474 1.00 78.50 181 ASP A O 1
ATOM 1437 N N . ASP A 1 182 ? 13.148 1.797 -22.271 1.00 78.00 182 ASP A N 1
ATOM 1438 C CA . ASP A 1 182 ? 13.533 0.964 -23.413 1.00 78.00 182 ASP A CA 1
ATOM 1439 C C . ASP A 1 182 ? 12.892 1.396 -24.738 1.00 78.00 182 ASP A C 1
ATOM 1441 O O . ASP A 1 182 ? 11.762 1.029 -25.061 1.00 78.00 182 ASP A O 1
ATOM 1445 N N . SER A 1 183 ? 13.664 2.068 -25.590 1.00 71.88 183 SER A N 1
ATOM 1446 C CA . SER A 1 183 ? 13.238 2.393 -26.958 1.00 71.88 183 SER A CA 1
ATOM 1447 C C . SER A 1 183 ? 13.023 1.175 -27.872 1.00 71.88 183 SER A C 1
ATOM 1449 O O . SER A 1 183 ? 12.463 1.335 -28.957 1.00 71.88 183 SER A O 1
ATOM 1451 N N . ALA A 1 184 ? 13.462 -0.026 -27.471 1.00 70.25 184 ALA A N 1
ATOM 1452 C CA . ALA A 1 184 ? 13.206 -1.276 -28.185 1.00 70.25 184 ALA A CA 1
ATOM 1453 C C . ALA A 1 184 ? 11.951 -2.020 -27.691 1.00 70.25 184 ALA A C 1
ATOM 1455 O O . ALA A 1 184 ? 11.591 -3.039 -28.283 1.00 70.25 184 ALA A O 1
ATOM 1456 N N . LEU A 1 185 ? 11.290 -1.552 -26.626 1.00 69.44 185 LEU A N 1
ATOM 1457 C CA . LEU A 1 185 ? 9.944 -2.005 -26.273 1.00 69.44 185 LEU A CA 1
ATOM 1458 C C . LEU A 1 185 ? 8.896 -1.149 -27.013 1.00 69.44 185 LEU A C 1
ATOM 1460 O O . LEU A 1 185 ? 9.180 -0.005 -27.377 1.00 69.44 185 LEU A O 1
ATOM 1464 N N . PRO A 1 186 ? 7.684 -1.674 -27.277 1.00 63.34 186 PRO A N 1
ATOM 1465 C CA . PRO A 1 186 ? 6.644 -0.905 -27.950 1.00 63.34 186 PRO A CA 1
ATOM 1466 C C . PRO A 1 186 ? 6.307 0.371 -27.170 1.00 63.34 186 PRO A C 1
ATOM 1468 O O . PRO A 1 186 ? 5.924 0.307 -26.001 1.00 63.34 186 PRO A O 1
ATOM 1471 N N . ALA A 1 187 ? 6.405 1.524 -27.836 1.00 55.44 187 ALA A N 1
ATOM 1472 C CA . ALA A 1 187 ? 6.004 2.808 -27.274 1.00 55.44 187 ALA A CA 1
ATOM 1473 C C . ALA A 1 187 ? 4.481 2.838 -27.065 1.00 55.44 187 ALA A C 1
ATOM 1475 O O . ALA A 1 187 ? 3.709 3.169 -27.967 1.00 55.44 187 ALA A O 1
ATOM 1476 N N . SER A 1 188 ? 4.055 2.450 -25.867 1.00 56.16 188 SER A N 1
ATOM 1477 C CA . SER A 1 188 ? 2.691 2.629 -25.386 1.00 56.16 188 SER A CA 1
ATOM 1478 C C . SER A 1 188 ? 2.480 4.060 -24.871 1.00 56.16 188 SER A C 1
ATOM 1480 O O . SER A 1 188 ? 3.433 4.812 -24.658 1.00 56.16 188 SER A O 1
ATOM 1482 N N . GLU A 1 189 ? 1.214 4.445 -24.685 1.00 55.47 189 GLU A N 1
ATOM 1483 C CA . GLU A 1 189 ? 0.833 5.626 -23.895 1.00 55.47 189 GLU A CA 1
ATOM 1484 C C . GLU A 1 189 ? 1.604 5.643 -22.553 1.00 55.47 189 GLU A C 1
ATOM 1486 O O . GLU A 1 189 ? 1.820 4.578 -21.970 1.00 55.47 189 GLU A O 1
ATOM 1491 N N . PRO A 1 190 ? 2.041 6.813 -22.051 1.00 54.91 190 PRO A N 1
ATOM 1492 C CA . PRO A 1 190 ? 3.008 6.888 -20.959 1.00 54.91 190 PRO A CA 1
ATOM 1493 C C . PRO A 1 190 ? 2.463 6.289 -19.653 1.00 54.91 190 PRO A C 1
ATOM 1495 O O . PRO A 1 190 ? 1.635 6.891 -18.976 1.00 54.91 190 PRO A O 1
ATOM 1498 N N . MET A 1 191 ? 2.979 5.111 -19.289 1.00 66.94 191 MET A N 1
ATOM 1499 C CA . MET A 1 191 ? 2.746 4.446 -17.995 1.00 66.94 191 MET A CA 1
ATOM 1500 C C . MET A 1 191 ? 3.770 4.846 -16.917 1.00 66.94 191 MET A C 1
ATOM 1502 O O . MET A 1 191 ? 3.659 4.413 -15.770 1.00 66.94 191 MET A O 1
ATOM 1506 N N . ARG A 1 192 ? 4.770 5.659 -17.282 1.00 74.31 192 ARG A N 1
ATOM 1507 C CA . ARG A 1 192 ? 5.777 6.204 -16.363 1.00 74.31 192 ARG A CA 1
ATOM 1508 C C . ARG A 1 192 ? 5.093 6.904 -15.186 1.00 74.31 192 ARG A C 1
ATOM 1510 O O . ARG A 1 192 ? 4.086 7.575 -15.393 1.00 74.31 192 ARG A O 1
ATOM 1517 N N . ASN A 1 193 ? 5.636 6.764 -13.979 1.00 83.19 193 ASN A N 1
ATOM 1518 C CA . ASN A 1 193 ? 5.107 7.352 -12.740 1.00 83.19 193 ASN A CA 1
ATOM 1519 C C . ASN A 1 193 ? 3.679 6.934 -12.313 1.00 83.19 193 ASN A C 1
ATOM 1521 O O . ASN A 1 193 ? 3.237 7.398 -11.264 1.00 83.19 193 ASN A O 1
ATOM 1525 N N . CYS A 1 194 ? 2.940 6.060 -13.013 1.00 85.56 194 CYS A N 1
ATOM 1526 C CA . CYS A 1 194 ? 1.498 5.882 -12.745 1.00 85.56 194 CYS A CA 1
ATOM 1527 C C . CYS A 1 194 ? 1.160 5.449 -11.299 1.00 85.56 194 CYS A C 1
ATOM 1529 O O . CYS A 1 194 ? 0.140 5.862 -10.747 1.00 85.56 194 CYS A O 1
ATOM 1531 N N . MET A 1 195 ? 2.037 4.661 -10.662 1.00 89.75 195 MET A N 1
ATOM 1532 C CA . MET A 1 195 ? 1.929 4.292 -9.242 1.00 89.75 195 MET A CA 1
ATOM 1533 C C . MET A 1 195 ? 2.142 5.494 -8.310 1.00 89.75 195 MET A C 1
ATOM 1535 O O . MET A 1 195 ? 1.443 5.636 -7.308 1.00 89.75 195 MET A O 1
ATOM 1539 N N . VAL A 1 196 ? 3.095 6.368 -8.647 1.00 92.88 196 VAL A N 1
ATOM 1540 C CA . VAL A 1 196 ? 3.415 7.591 -7.897 1.00 92.88 196 VAL A CA 1
ATOM 1541 C C . VAL A 1 196 ? 2.275 8.596 -8.026 1.00 92.88 196 VAL A C 1
ATOM 1543 O O . VAL A 1 196 ? 1.852 9.152 -7.018 1.00 92.88 196 VAL A O 1
ATOM 1546 N N . ASP A 1 197 ? 1.733 8.784 -9.231 1.00 92.31 197 ASP A N 1
ATOM 1547 C CA . ASP A 1 197 ? 0.629 9.711 -9.499 1.00 92.31 197 ASP A CA 1
ATOM 1548 C C . ASP A 1 197 ? -0.661 9.278 -8.789 1.00 92.31 197 ASP A C 1
ATOM 1550 O O . ASP A 1 197 ? -1.276 10.081 -8.086 1.00 92.31 197 ASP A O 1
ATOM 1554 N N . GLY A 1 198 ? -1.031 7.992 -8.873 1.00 91.69 198 GLY A N 1
ATOM 1555 C CA . GLY A 1 198 ? -2.187 7.452 -8.150 1.00 91.69 198 GLY A CA 1
ATOM 1556 C C . GLY A 1 198 ? -2.056 7.596 -6.628 1.00 91.69 198 GLY A C 1
ATOM 1557 O O . GLY A 1 198 ? -3.016 7.969 -5.949 1.00 91.69 198 GLY A O 1
ATOM 1558 N N . PHE A 1 199 ? -0.852 7.381 -6.086 1.00 94.19 199 PHE A N 1
ATOM 1559 C CA . PHE A 1 199 ? -0.569 7.629 -4.673 1.00 94.19 199 PHE A CA 1
ATOM 1560 C C . PHE A 1 199 ? -0.642 9.131 -4.343 1.00 94.19 199 PHE A C 1
ATOM 1562 O O . PHE A 1 199 ? -1.262 9.522 -3.356 1.00 94.19 199 PHE A O 1
ATOM 1569 N N . ALA A 1 200 ? -0.065 9.998 -5.176 1.00 94.81 200 ALA A N 1
ATOM 1570 C CA . ALA A 1 200 ? -0.085 11.445 -4.990 1.00 94.81 200 ALA A CA 1
ATOM 1571 C C . ALA A 1 200 ? -1.516 12.008 -4.977 1.00 94.81 200 ALA A C 1
ATOM 1573 O O . ALA A 1 200 ? -1.829 12.863 -4.148 1.00 94.81 200 ALA A O 1
ATOM 1574 N N . ASP A 1 201 ? -2.403 11.504 -5.833 1.00 93.62 201 ASP A N 1
ATOM 1575 C CA . ASP A 1 201 ? -3.802 11.931 -5.892 1.00 93.62 201 ASP A CA 1
ATOM 1576 C C . ASP A 1 201 ? -4.614 11.463 -4.678 1.00 93.62 201 ASP A C 1
ATOM 1578 O O . ASP A 1 201 ? -5.375 12.255 -4.115 1.00 93.62 201 ASP A O 1
ATOM 1582 N N . MET A 1 202 ? -4.379 10.241 -4.183 1.00 92.69 202 MET A N 1
ATOM 1583 C CA . MET A 1 202 ? -4.905 9.776 -2.890 1.00 92.69 202 MET A CA 1
ATOM 1584 C C . MET A 1 202 ? -4.483 10.716 -1.745 1.00 92.69 202 MET A C 1
ATOM 1586 O O . MET A 1 202 ? -5.313 11.131 -0.929 1.00 92.69 202 MET A O 1
ATOM 1590 N N . ILE A 1 203 ? -3.206 11.107 -1.700 1.00 94.69 203 ILE A N 1
ATOM 1591 C CA . ILE A 1 203 ? -2.672 12.021 -0.681 1.00 94.69 203 ILE A CA 1
ATOM 1592 C C . ILE A 1 203 ? -3.273 13.425 -0.807 1.00 94.69 203 ILE A C 1
ATOM 1594 O O . ILE A 1 203 ? -3.715 13.988 0.196 1.00 94.69 203 ILE A O 1
ATOM 1598 N N . ARG A 1 204 ? -3.362 13.983 -2.021 1.00 93.56 204 ARG A N 1
ATOM 1599 C CA . ARG A 1 204 ? -3.988 15.294 -2.276 1.00 93.56 204 ARG A CA 1
ATOM 1600 C C . ARG A 1 204 ? -5.470 15.296 -1.908 1.00 93.56 204 ARG A C 1
ATOM 1602 O O . ARG A 1 204 ? -5.933 16.267 -1.311 1.00 93.56 204 ARG A O 1
ATOM 1609 N N . HIS A 1 205 ? -6.210 14.234 -2.219 1.00 91.50 205 HIS A N 1
ATOM 1610 C CA . HIS A 1 205 ? -7.618 14.103 -1.838 1.00 91.50 205 HIS A CA 1
ATOM 1611 C C . HIS A 1 205 ? -7.790 14.119 -0.310 1.00 91.50 205 HIS A C 1
ATOM 1613 O O . HIS A 1 205 ? -8.609 14.868 0.222 1.00 91.50 205 HIS A O 1
ATOM 1619 N N . THR A 1 206 ? -6.956 13.352 0.393 1.00 90.62 206 THR A N 1
ATOM 1620 C CA . THR A 1 206 ? -6.980 13.211 1.859 1.00 90.62 206 THR A CA 1
ATOM 1621 C C . THR A 1 206 ? -6.571 14.501 2.573 1.00 90.62 206 THR A C 1
ATOM 1623 O O . THR A 1 206 ? -7.248 14.956 3.497 1.00 90.62 206 THR A O 1
ATOM 1626 N N . ALA A 1 207 ? -5.498 15.151 2.114 1.00 90.00 207 ALA A N 1
ATOM 1627 C CA . ALA A 1 207 ? -5.037 16.421 2.664 1.00 90.00 207 ALA A CA 1
ATOM 1628 C C . ALA A 1 207 ? -6.136 17.498 2.598 1.00 90.00 207 ALA A C 1
ATOM 1630 O O . ALA A 1 207 ? -6.399 18.172 3.594 1.00 90.00 207 ALA A O 1
ATOM 1631 N N . ASN A 1 208 ? -6.839 17.589 1.464 1.00 88.56 208 ASN A N 1
ATOM 1632 C CA . ASN A 1 208 ? -7.822 18.639 1.181 1.00 88.56 208 ASN A CA 1
ATOM 1633 C C . ASN A 1 208 ? -9.280 18.279 1.558 1.00 88.56 208 ASN A C 1
ATOM 1635 O O . ASN A 1 208 ? -10.201 19.008 1.182 1.00 88.56 208 ASN A O 1
ATOM 1639 N N . SER A 1 209 ? -9.521 17.188 2.302 1.00 84.12 209 SER A N 1
ATOM 1640 C CA . SER A 1 209 ? -10.872 16.704 2.668 1.00 84.12 209 SER A CA 1
ATOM 1641 C C . SER A 1 209 ? -11.762 17.750 3.359 1.00 84.12 209 SER A C 1
ATOM 1643 O O . SER A 1 209 ? -12.981 17.771 3.165 1.00 84.12 209 SER A O 1
ATOM 1645 N N . ASP A 1 210 ? -11.150 18.644 4.136 1.00 81.44 210 ASP A N 1
ATOM 1646 C CA . ASP A 1 210 ? -11.820 19.677 4.941 1.00 81.44 210 ASP A CA 1
ATOM 1647 C C . ASP A 1 210 ? -11.800 21.062 4.270 1.00 81.44 210 ASP A C 1
ATOM 1649 O O . ASP A 1 210 ? -12.306 22.040 4.821 1.00 81.44 210 ASP A O 1
ATOM 1653 N N . GLY A 1 211 ? -11.248 21.138 3.057 1.00 79.12 211 GLY A N 1
ATOM 1654 C CA . GLY A 1 211 ? -10.955 22.365 2.325 1.00 79.12 211 GLY A CA 1
ATOM 1655 C C . GLY A 1 211 ? -9.508 22.382 1.835 1.00 79.12 211 GLY A C 1
ATOM 1656 O O . GLY A 1 211 ? -8.632 21.762 2.434 1.00 79.12 211 GLY A O 1
ATOM 1657 N N . ALA A 1 212 ? -9.262 23.099 0.737 1.00 75.31 212 ALA A N 1
ATOM 1658 C CA . ALA A 1 212 ? -7.907 23.317 0.246 1.00 75.31 212 ALA A CA 1
ATOM 1659 C C . ALA A 1 212 ? -7.134 24.264 1.175 1.00 75.31 212 ALA A C 1
ATOM 1661 O O . ALA A 1 212 ? -7.696 25.249 1.659 1.00 75.31 212 ALA A O 1
ATOM 1662 N N . THR A 1 213 ? -5.849 23.985 1.397 1.00 73.19 213 THR A N 1
ATOM 1663 C CA . THR A 1 213 ? -4.960 24.831 2.208 1.00 73.19 213 THR A CA 1
ATOM 1664 C C . THR A 1 213 ? -3.752 25.282 1.399 1.00 73.19 213 THR A C 1
ATOM 1666 O O . THR A 1 213 ? -3.163 24.465 0.699 1.00 73.19 213 THR A O 1
ATOM 1669 N N . ASP A 1 214 ? -3.309 26.528 1.582 1.00 78.94 214 ASP A N 1
ATOM 1670 C CA . ASP A 1 214 ? -2.089 27.056 0.940 1.00 78.94 214 ASP A CA 1
ATOM 1671 C C . ASP A 1 214 ? -0.782 26.486 1.536 1.00 78.94 214 ASP A C 1
ATOM 1673 O O . ASP A 1 214 ? 0.312 26.755 1.040 1.00 78.94 214 ASP A O 1
ATOM 1677 N N . ASN A 1 215 ? -0.879 25.706 2.619 1.00 83.94 215 ASN A N 1
ATOM 1678 C CA . ASN A 1 215 ? 0.262 25.047 3.246 1.00 83.94 215 ASN A CA 1
ATOM 1679 C C . ASN A 1 215 ? 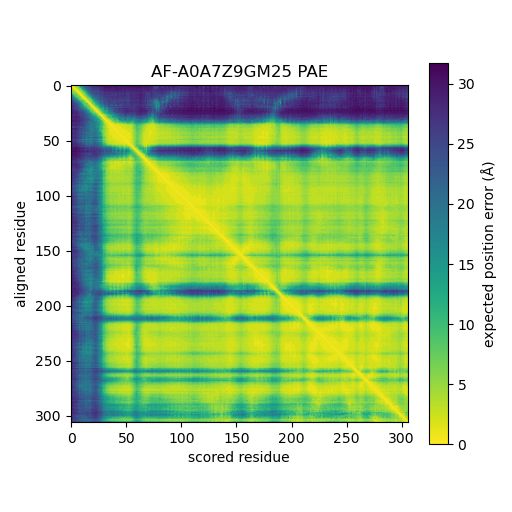0.750 23.862 2.390 1.00 83.94 215 ASN A C 1
ATOM 1681 O O . ASN A 1 215 ? -0.073 23.140 1.822 1.00 83.94 215 ASN A O 1
ATOM 1685 N N . PRO A 1 216 ? 2.070 23.601 2.328 1.00 89.94 216 PRO A N 1
ATOM 1686 C CA . PRO A 1 216 ? 2.594 22.439 1.622 1.00 89.94 216 PRO A CA 1
ATOM 1687 C C . PRO A 1 216 ? 2.118 21.145 2.292 1.00 89.94 216 PRO A C 1
ATOM 1689 O O . PRO A 1 216 ? 2.182 21.014 3.514 1.00 89.94 216 PRO A O 1
ATOM 1692 N N . ILE A 1 217 ? 1.687 20.172 1.486 1.00 94.06 217 ILE A N 1
ATOM 1693 C CA . ILE A 1 217 ? 1.288 18.853 1.987 1.00 94.06 217 ILE A CA 1
ATOM 1694 C C . ILE A 1 217 ? 2.532 18.117 2.489 1.00 94.06 217 ILE A C 1
ATOM 1696 O O . ILE A 1 217 ? 3.474 17.888 1.726 1.00 94.06 217 ILE A O 1
ATOM 1700 N N . VAL A 1 218 ? 2.503 17.718 3.760 1.00 94.81 218 VAL A N 1
ATOM 1701 C CA . VAL A 1 218 ? 3.526 16.897 4.413 1.00 94.81 218 VAL A CA 1
ATOM 1702 C C . VAL A 1 218 ? 2.981 15.486 4.622 1.00 94.81 218 VAL A C 1
ATOM 1704 O O . VAL A 1 218 ? 1.994 15.294 5.333 1.00 94.81 218 VAL A O 1
ATOM 1707 N N . LEU A 1 219 ? 3.637 14.499 4.021 1.00 96.12 219 LEU A N 1
ATOM 1708 C CA . LEU A 1 219 ? 3.303 13.083 4.135 1.00 96.12 219 LEU A CA 1
ATOM 1709 C C . LEU A 1 219 ? 4.342 12.352 4.991 1.00 96.12 219 LEU A C 1
ATOM 1711 O O . LEU A 1 219 ? 5.535 12.388 4.687 1.00 96.12 219 LEU A O 1
ATOM 1715 N N . ALA A 1 220 ? 3.873 11.605 5.989 1.00 95.56 220 ALA A N 1
ATOM 1716 C CA . ALA A 1 220 ? 4.657 10.567 6.652 1.00 95.56 220 ALA A CA 1
ATOM 1717 C C . ALA A 1 220 ? 4.163 9.173 6.229 1.00 95.56 220 ALA A C 1
ATOM 1719 O O . ALA A 1 220 ? 3.029 8.797 6.522 1.00 95.56 220 ALA A O 1
ATOM 1720 N N . ILE A 1 221 ? 5.018 8.404 5.555 1.00 95.94 221 ILE A N 1
ATOM 1721 C CA . ILE A 1 221 ? 4.839 6.970 5.307 1.00 95.94 221 ILE A CA 1
ATOM 1722 C C . ILE A 1 221 ? 5.485 6.236 6.484 1.00 95.94 221 ILE A C 1
ATOM 1724 O O . ILE A 1 221 ? 6.710 6.191 6.596 1.00 95.94 221 ILE A O 1
ATOM 1728 N N . VAL A 1 222 ? 4.668 5.703 7.390 1.00 94.38 222 VAL A N 1
ATOM 1729 C CA . VAL A 1 222 ? 5.146 5.099 8.640 1.00 94.38 222 VAL A CA 1
ATOM 1730 C C . VAL A 1 222 ? 5.291 3.596 8.463 1.00 94.38 222 VAL A C 1
ATOM 1732 O O . VAL A 1 222 ? 4.293 2.885 8.383 1.00 94.38 222 VAL A O 1
ATOM 1735 N N . VAL A 1 223 ? 6.537 3.123 8.429 1.00 94.56 223 VAL A N 1
ATOM 1736 C CA . VAL A 1 223 ? 6.906 1.715 8.231 1.00 94.56 223 VAL A CA 1
ATOM 1737 C C . VAL A 1 223 ? 7.381 1.135 9.560 1.00 94.56 223 VAL A C 1
ATOM 1739 O O . VAL A 1 223 ? 8.389 1.597 10.106 1.00 94.56 223 VAL A O 1
ATOM 1742 N N . SER A 1 224 ? 6.689 0.133 10.108 1.00 93.31 224 SER A N 1
ATOM 1743 C CA . SER A 1 224 ? 7.139 -0.498 11.358 1.00 93.31 224 SER A CA 1
ATOM 1744 C C . SER A 1 224 ? 8.348 -1.414 11.164 1.00 93.31 224 SER A C 1
ATOM 1746 O O . SER A 1 224 ? 8.849 -1.604 10.056 1.00 93.31 224 SER A O 1
ATOM 1748 N N . GLU A 1 225 ? 8.864 -1.954 12.269 1.00 91.81 225 GLU A N 1
ATOM 1749 C CA . GLU A 1 225 ? 9.998 -2.878 12.232 1.00 91.81 225 GLU A CA 1
ATOM 1750 C C . GLU A 1 225 ? 9.611 -4.280 11.737 1.00 91.81 225 GLU A C 1
ATOM 1752 O O . GLU A 1 225 ? 10.439 -4.947 11.124 1.00 91.81 225 GLU A O 1
ATOM 1757 N N . GLU A 1 226 ? 8.354 -4.705 11.898 1.00 90.81 226 GLU A N 1
ATOM 1758 C CA . GLU A 1 226 ? 7.846 -5.925 11.253 1.00 90.81 226 GLU A CA 1
ATOM 1759 C C . GLU A 1 226 ? 7.816 -5.772 9.720 1.00 90.81 226 GLU A C 1
ATOM 1761 O O . GLU A 1 226 ? 8.200 -6.681 8.986 1.00 90.81 226 GLU A O 1
ATOM 1766 N N . ALA A 1 227 ? 7.471 -4.578 9.227 1.00 91.88 227 ALA A N 1
ATOM 1767 C CA . ALA A 1 227 ? 7.405 -4.248 7.803 1.00 91.88 227 ALA A CA 1
ATOM 1768 C C . ALA A 1 227 ? 8.742 -3.761 7.192 1.00 91.88 227 ALA A C 1
ATOM 1770 O O . ALA A 1 227 ? 8.757 -3.207 6.089 1.00 91.88 227 ALA A O 1
ATOM 1771 N N . LYS A 1 228 ? 9.881 -3.934 7.880 1.00 92.38 228 LYS A N 1
ATOM 1772 C CA . LYS A 1 228 ? 11.139 -3.251 7.516 1.00 92.38 228 LYS A CA 1
ATOM 1773 C C . LYS A 1 228 ? 11.706 -3.583 6.136 1.00 92.38 228 LYS A C 1
ATOM 1775 O O . LYS A 1 228 ? 12.387 -2.745 5.546 1.00 92.38 228 LYS A O 1
ATOM 1780 N N . ASP A 1 229 ? 11.408 -4.769 5.612 1.00 90.56 229 ASP A N 1
ATOM 1781 C CA . ASP A 1 229 ? 11.839 -5.200 4.278 1.00 90.56 229 ASP A CA 1
ATOM 1782 C C . ASP A 1 229 ? 11.278 -4.303 3.161 1.00 90.56 229 ASP A C 1
ATOM 1784 O O . ASP A 1 229 ? 11.875 -4.206 2.092 1.00 90.56 229 ASP A O 1
ATOM 1788 N N . TYR A 1 230 ? 10.183 -3.586 3.432 1.00 93.06 230 TYR A N 1
ATOM 1789 C CA . TYR A 1 230 ? 9.555 -2.640 2.512 1.00 93.06 230 TYR A CA 1
ATOM 1790 C C . TYR A 1 230 ? 10.057 -1.192 2.677 1.00 93.06 230 TYR A C 1
ATOM 1792 O O . TYR A 1 230 ? 9.733 -0.340 1.851 1.00 93.06 230 TYR A O 1
ATOM 1800 N N . ARG A 1 231 ? 10.892 -0.878 3.688 1.00 94.25 231 ARG A N 1
ATOM 1801 C CA . ARG A 1 231 ? 11.472 0.477 3.861 1.00 94.25 231 ARG A CA 1
ATOM 1802 C C . ARG A 1 231 ? 12.113 1.038 2.579 1.00 94.25 231 ARG A C 1
ATOM 1804 O O . ARG A 1 231 ? 11.862 2.212 2.312 1.00 94.25 231 ARG A O 1
ATOM 1811 N N . PRO A 1 232 ? 12.885 0.269 1.778 1.00 94.75 232 PRO A N 1
ATOM 1812 C CA . PRO A 1 232 ? 13.519 0.801 0.572 1.00 94.75 232 PRO A CA 1
ATOM 1813 C C . PRO A 1 232 ? 12.506 1.291 -0.467 1.00 94.75 232 PRO A C 1
ATOM 1815 O O . PRO A 1 232 ? 12.634 2.408 -0.961 1.00 94.75 232 PRO A O 1
ATOM 1818 N N . GLU A 1 233 ? 11.443 0.528 -0.747 1.00 95.31 233 GLU A N 1
ATOM 1819 C CA . GLU A 1 233 ? 10.432 0.960 -1.724 1.00 95.31 233 GLU A CA 1
ATOM 1820 C C . GLU A 1 233 ? 9.586 2.139 -1.230 1.00 95.31 233 GLU A C 1
ATOM 1822 O O . GLU A 1 233 ? 9.211 3.001 -2.023 1.00 95.31 233 GLU A O 1
ATOM 1827 N N . MET A 1 234 ? 9.355 2.235 0.082 1.00 96.50 234 MET A N 1
ATOM 1828 C CA . MET A 1 234 ? 8.670 3.378 0.688 1.00 96.50 234 MET A CA 1
ATOM 1829 C C . MET A 1 234 ? 9.545 4.638 0.647 1.00 96.50 234 MET A C 1
ATOM 1831 O O . MET A 1 234 ? 9.037 5.732 0.405 1.00 96.50 234 MET A O 1
ATOM 1835 N N . ALA A 1 235 ? 10.863 4.500 0.830 1.00 96.06 235 ALA A N 1
ATOM 1836 C CA . ALA A 1 235 ? 11.827 5.593 0.703 1.00 96.06 235 ALA A CA 1
ATOM 1837 C C . ALA A 1 235 ? 11.992 6.060 -0.755 1.00 96.06 235 ALA A C 1
ATOM 1839 O O . ALA A 1 235 ? 12.034 7.270 -1.012 1.00 96.06 235 ALA A O 1
ATOM 1840 N N . TRP A 1 236 ? 12.006 5.129 -1.714 1.00 96.31 236 TRP A N 1
ATOM 1841 C CA . TRP A 1 236 ? 11.954 5.436 -3.145 1.00 96.31 236 TRP A CA 1
ATOM 1842 C C . TRP A 1 236 ? 10.672 6.199 -3.498 1.00 96.31 236 TRP A C 1
ATOM 1844 O O . TRP A 1 236 ? 10.744 7.298 -4.049 1.00 96.31 236 TRP A O 1
ATOM 1854 N N . LEU A 1 237 ? 9.506 5.693 -3.082 1.00 96.56 237 LEU A N 1
ATOM 1855 C CA . LEU A 1 237 ? 8.218 6.343 -3.325 1.00 96.56 237 LEU A CA 1
ATOM 1856 C C . LEU A 1 237 ? 8.160 7.741 -2.701 1.00 96.56 237 LEU A C 1
ATOM 1858 O O . LEU A 1 237 ? 7.761 8.694 -3.364 1.00 96.56 237 LEU A O 1
ATOM 1862 N N . ALA A 1 238 ? 8.612 7.898 -1.454 1.00 96.56 238 ALA A N 1
ATOM 1863 C CA . ALA A 1 238 ? 8.716 9.204 -0.810 1.00 96.56 238 ALA A CA 1
ATOM 1864 C C . ALA A 1 238 ? 9.606 10.171 -1.613 1.00 96.56 238 ALA A C 1
ATOM 1866 O O . ALA A 1 238 ? 9.327 11.366 -1.667 1.00 96.56 238 ALA A O 1
ATOM 1867 N N . THR A 1 239 ? 10.656 9.670 -2.265 1.00 96.19 239 THR A N 1
ATOM 1868 C CA . THR A 1 239 ? 11.541 10.471 -3.122 1.00 96.19 239 THR A CA 1
ATOM 1869 C C . THR A 1 239 ? 10.841 10.916 -4.403 1.00 96.19 239 THR A C 1
ATOM 1871 O O . THR A 1 239 ? 10.822 12.113 -4.686 1.00 96.19 239 THR A O 1
ATOM 1874 N N . GLN A 1 240 ? 10.163 10.006 -5.104 1.00 95.44 240 GLN A N 1
ATOM 1875 C CA . GLN A 1 240 ? 9.368 10.341 -6.291 1.00 95.44 240 GLN A CA 1
ATOM 1876 C C . GLN A 1 240 ? 8.213 11.308 -5.970 1.00 95.44 240 GLN A C 1
ATOM 1878 O O . GLN A 1 240 ? 7.963 12.269 -6.698 1.00 95.44 240 GLN A O 1
ATOM 1883 N N . LEU A 1 241 ? 7.555 11.142 -4.819 1.00 96.12 241 LEU A N 1
ATOM 1884 C CA . LEU A 1 241 ? 6.515 12.066 -4.363 1.00 96.12 241 LEU A CA 1
ATOM 1885 C C . LEU A 1 241 ? 7.068 13.470 -4.057 1.00 96.12 241 LEU A C 1
ATOM 1887 O O . LEU A 1 241 ? 6.393 14.454 -4.376 1.00 96.12 241 LEU A O 1
ATOM 1891 N N . ARG A 1 242 ? 8.294 13.593 -3.519 1.00 95.50 242 ARG A N 1
ATOM 1892 C CA . ARG A 1 242 ? 8.970 14.897 -3.345 1.00 95.50 242 ARG A CA 1
ATOM 1893 C C . ARG A 1 242 ? 9.266 15.573 -4.681 1.00 95.50 242 ARG A C 1
ATOM 1895 O O . ARG A 1 242 ? 9.045 16.776 -4.793 1.00 95.50 242 ARG A O 1
ATOM 1902 N N . GLU A 1 243 ? 9.685 14.820 -5.696 1.00 92.94 243 GLU A N 1
ATOM 1903 C CA . GLU A 1 243 ? 9.863 15.331 -7.066 1.00 92.94 243 GLU A CA 1
ATOM 1904 C C . GLU A 1 243 ? 8.529 15.802 -7.683 1.00 92.94 243 GLU A C 1
ATOM 1906 O O . GLU A 1 243 ? 8.501 16.804 -8.395 1.00 92.94 243 GLU A O 1
ATOM 1911 N N . SER A 1 244 ? 7.405 15.169 -7.317 1.00 88.81 244 SER A N 1
ATOM 1912 C CA . SER A 1 244 ? 6.039 15.600 -7.677 1.00 88.81 244 SER A CA 1
ATOM 1913 C C . SER A 1 244 ? 5.472 16.768 -6.837 1.00 88.81 244 SER A C 1
ATOM 1915 O O . SER A 1 244 ? 4.326 17.183 -7.035 1.00 88.81 244 SER A O 1
ATOM 1917 N N . GLY A 1 245 ? 6.250 17.303 -5.885 1.00 92.44 245 GLY A N 1
ATOM 1918 C CA . GLY A 1 245 ? 5.885 18.456 -5.053 1.00 92.44 245 GLY A CA 1
ATOM 1919 C C . GLY A 1 245 ? 5.183 18.150 -3.720 1.00 92.44 245 GLY A C 1
ATOM 1920 O O . GLY A 1 245 ? 4.717 19.084 -3.069 1.00 92.44 245 GLY A O 1
ATOM 1921 N N . ILE A 1 246 ? 5.107 16.888 -3.281 1.00 95.38 246 ILE A N 1
ATOM 1922 C CA . ILE A 1 246 ? 4.553 16.503 -1.967 1.00 95.38 246 ILE A CA 1
ATOM 1923 C C . ILE A 1 246 ? 5.707 16.219 -0.997 1.00 95.38 246 ILE A C 1
ATOM 1925 O O . ILE A 1 246 ? 6.512 15.320 -1.243 1.00 95.38 246 ILE A O 1
ATOM 1929 N N . LEU A 1 247 ? 5.790 16.938 0.130 1.00 95.62 247 LEU A N 1
ATOM 1930 C CA . LEU A 1 247 ? 6.873 16.786 1.113 1.00 95.62 247 LEU A CA 1
ATOM 1931 C C . LEU A 1 247 ? 6.743 15.453 1.864 1.00 95.62 247 LEU A C 1
ATOM 1933 O O . LEU A 1 247 ? 6.123 15.376 2.922 1.00 95.62 247 LEU A O 1
ATOM 1937 N N . SER A 1 248 ? 7.315 14.402 1.284 1.00 96.56 248 SER A N 1
ATOM 1938 C CA . SER A 1 248 ? 7.074 13.011 1.672 1.00 96.56 248 SER A CA 1
ATOM 1939 C C . SER A 1 248 ? 8.292 12.373 2.324 1.00 96.56 248 SER A C 1
ATOM 1941 O O . SER A 1 248 ? 9.413 12.509 1.825 1.00 96.56 248 SER A O 1
ATOM 1943 N N . TYR A 1 249 ? 8.064 11.633 3.407 1.00 96.06 249 TYR A N 1
ATOM 1944 C CA . TYR A 1 249 ? 9.105 11.012 4.223 1.00 96.06 249 TYR A CA 1
ATOM 1945 C C . TYR A 1 249 ? 8.702 9.584 4.597 1.00 96.06 249 TYR A C 1
ATOM 1947 O O . TYR A 1 249 ? 7.613 9.379 5.128 1.00 96.06 249 TYR A O 1
ATOM 1955 N N . ALA A 1 250 ? 9.573 8.607 4.339 1.00 96.00 250 ALA A N 1
ATOM 1956 C CA . ALA A 1 250 ? 9.428 7.249 4.859 1.00 96.00 250 ALA A CA 1
ATOM 1957 C C . ALA A 1 250 ? 10.180 7.150 6.190 1.00 96.00 250 ALA A C 1
ATOM 1959 O O . ALA A 1 250 ? 11.371 7.448 6.236 1.00 96.00 250 ALA A O 1
ATOM 1960 N N . VAL A 1 251 ? 9.476 6.787 7.260 1.00 94.69 251 VAL A N 1
ATOM 1961 C CA . VAL A 1 251 ? 9.956 6.906 8.647 1.00 94.69 251 VAL A CA 1
ATOM 1962 C C . VAL A 1 251 ? 9.536 5.707 9.496 1.00 94.69 251 VAL A C 1
ATOM 1964 O O . VAL A 1 251 ? 8.570 5.005 9.188 1.00 94.69 251 VAL A O 1
ATOM 1967 N N . THR A 1 252 ? 10.247 5.473 10.593 1.00 93.12 252 THR A N 1
ATOM 1968 C CA . THR A 1 252 ? 9.813 4.575 11.668 1.00 93.12 252 THR A CA 1
ATOM 1969 C C . THR A 1 252 ? 8.698 5.214 12.514 1.00 93.12 252 THR A C 1
ATOM 1971 O O . THR A 1 252 ? 8.602 6.441 12.593 1.00 93.12 252 THR A O 1
ATOM 1974 N N . PRO A 1 253 ? 7.879 4.418 13.228 1.00 91.19 253 PRO A N 1
ATOM 1975 C CA . PRO A 1 253 ? 6.974 4.925 14.259 1.00 91.19 253 PRO A CA 1
ATOM 1976 C C . PRO A 1 253 ? 7.658 5.793 15.327 1.00 91.19 253 PRO A C 1
ATOM 1978 O O . PRO A 1 253 ? 7.049 6.720 15.846 1.00 91.19 253 PRO A O 1
ATOM 1981 N N . GLN A 1 254 ? 8.922 5.500 15.646 1.00 89.69 254 GLN A N 1
ATOM 1982 C CA . GLN A 1 254 ? 9.724 6.179 16.666 1.00 89.69 254 GLN A CA 1
ATOM 1983 C C . GLN A 1 254 ? 10.164 7.596 16.252 1.00 89.69 254 GLN A C 1
ATOM 1985 O O . GLN A 1 254 ? 10.517 8.400 17.112 1.00 89.69 254 GLN A O 1
ATOM 1990 N N . GLU A 1 255 ? 10.151 7.912 14.955 1.00 91.50 255 GLU A N 1
ATOM 1991 C CA . GLU A 1 255 ? 10.479 9.244 14.423 1.00 91.50 255 GLU A CA 1
ATOM 1992 C C . GLU A 1 255 ? 9.275 10.200 14.402 1.00 91.50 255 GLU A C 1
ATOM 1994 O O . GLU A 1 255 ? 9.448 11.407 14.200 1.00 91.50 255 GLU A O 1
ATOM 1999 N N . ILE A 1 256 ? 8.061 9.687 14.638 1.00 90.69 256 ILE A N 1
ATOM 2000 C CA . ILE A 1 256 ? 6.859 10.509 14.786 1.00 90.69 256 ILE A CA 1
ATOM 2001 C C . ILE A 1 256 ? 6.875 11.182 16.158 1.00 90.69 256 ILE A C 1
ATOM 2003 O O . ILE A 1 256 ? 6.922 10.537 17.203 1.00 90.69 256 ILE A O 1
ATOM 2007 N N . GLN A 1 257 ? 6.814 12.509 16.151 1.00 89.44 257 GLN A N 1
ATOM 2008 C CA . GLN A 1 257 ? 6.718 13.325 17.351 1.00 89.44 257 GLN A CA 1
ATOM 2009 C C . GLN A 1 257 ? 5.252 13.629 17.640 1.00 89.44 257 GLN A C 1
ATOM 2011 O O . GLN A 1 257 ? 4.554 14.247 16.832 1.00 89.44 257 GLN A O 1
ATOM 2016 N N . PHE A 1 258 ? 4.803 13.212 18.817 1.00 85.50 258 PHE A N 1
ATOM 2017 C CA . PHE A 1 258 ? 3.437 13.404 19.277 1.00 85.50 258 PHE A CA 1
ATOM 2018 C C . PHE A 1 258 ? 3.318 14.666 20.132 1.00 85.50 258 PHE A C 1
ATOM 2020 O O . PHE A 1 258 ? 4.093 14.882 21.064 1.00 85.50 258 PHE A O 1
ATOM 2027 N N . THR A 1 259 ? 2.322 15.493 19.828 1.00 80.88 259 THR A N 1
ATOM 2028 C CA . THR A 1 259 ? 1.863 16.588 20.690 1.00 80.88 259 THR A CA 1
ATOM 2029 C C . THR A 1 259 ? 0.354 16.452 20.900 1.00 80.88 259 THR A C 1
ATOM 2031 O O . THR A 1 259 ? -0.294 15.696 20.179 1.00 80.88 259 THR A O 1
ATOM 2034 N N . GLU A 1 260 ? -0.221 17.166 21.873 1.00 71.00 260 GLU A N 1
ATOM 2035 C CA . GLU A 1 260 ? -1.668 17.086 22.148 1.00 71.00 260 GLU A CA 1
ATOM 2036 C C . GLU A 1 260 ? -2.525 17.498 20.933 1.00 71.00 260 GLU A C 1
ATOM 2038 O O . GLU A 1 260 ? -3.601 16.937 20.720 1.00 71.00 260 GLU A O 1
ATOM 2043 N N . ASP A 1 261 ? -2.023 18.427 20.111 1.00 74.31 261 ASP A N 1
ATOM 2044 C CA . ASP A 1 261 ? -2.759 19.023 18.993 1.00 74.31 261 ASP A CA 1
ATOM 2045 C C . ASP A 1 261 ? -2.364 18.499 17.605 1.00 74.31 261 ASP A C 1
ATOM 2047 O O . ASP A 1 261 ? -3.176 18.586 16.682 1.00 74.31 261 ASP A O 1
ATOM 2051 N N . GLU A 1 262 ? -1.151 17.975 17.408 1.00 83.38 262 GLU A N 1
ATOM 2052 C CA . GLU A 1 262 ? -0.650 17.578 16.083 1.00 83.38 262 GLU A CA 1
ATOM 2053 C C . GLU A 1 262 ? 0.444 16.499 16.112 1.00 83.38 262 GLU A C 1
ATOM 2055 O O . GLU A 1 262 ? 1.206 16.359 17.075 1.00 83.38 262 GLU A O 1
ATOM 2060 N N . LEU A 1 263 ? 0.544 15.766 15.000 1.00 88.81 263 LEU A N 1
ATOM 2061 C CA . LEU A 1 263 ? 1.660 14.879 14.689 1.00 88.81 263 LEU A CA 1
ATOM 2062 C C . LEU A 1 263 ? 2.738 15.669 13.938 1.00 88.81 263 LEU A C 1
ATOM 2064 O O . LEU A 1 263 ? 2.428 16.451 13.037 1.00 88.81 263 LEU A O 1
ATOM 2068 N N . ARG A 1 264 ? 4.010 15.462 14.277 1.00 91.38 264 ARG A N 1
ATOM 2069 C CA . ARG A 1 264 ? 5.152 16.137 13.644 1.00 91.38 264 ARG A CA 1
ATOM 2070 C C . ARG A 1 264 ? 6.233 15.139 13.240 1.00 91.38 264 ARG A C 1
ATOM 2072 O O . ARG A 1 264 ? 6.378 14.084 13.848 1.00 91.38 264 ARG A O 1
ATOM 2079 N N . ILE A 1 265 ? 7.040 15.521 12.259 1.00 92.50 265 ILE A N 1
ATOM 2080 C CA . ILE A 1 265 ? 8.298 14.856 11.898 1.00 92.50 265 ILE A CA 1
ATOM 2081 C C . ILE A 1 265 ? 9.435 15.872 11.904 1.00 92.50 265 ILE A C 1
ATOM 2083 O O . ILE A 1 265 ? 9.232 17.041 11.576 1.00 92.50 265 ILE A O 1
ATOM 2087 N N . SER A 1 266 ? 10.639 15.429 12.259 1.00 89.31 266 SER A N 1
ATOM 2088 C CA . SER A 1 266 ? 11.860 16.232 12.154 1.00 89.31 266 SER A CA 1
ATOM 2089 C C . SER A 1 266 ? 12.732 15.666 11.042 1.00 89.31 266 SER A C 1
ATOM 2091 O O . SER A 1 266 ? 13.296 14.587 11.195 1.00 89.31 266 SER A O 1
ATOM 2093 N N . ALA A 1 267 ? 12.831 16.385 9.925 1.00 83.50 267 ALA A N 1
ATOM 2094 C CA . ALA A 1 267 ? 13.606 15.967 8.761 1.00 83.50 267 ALA A CA 1
ATOM 2095 C C . ALA A 1 267 ? 14.418 17.147 8.217 1.00 83.50 267 ALA A C 1
ATOM 2097 O O . ALA A 1 267 ? 13.923 18.276 8.157 1.00 83.50 267 ALA A O 1
ATOM 2098 N N . ASP A 1 268 ? 15.673 16.894 7.847 1.00 81.31 268 ASP A N 1
ATOM 2099 C CA . ASP A 1 268 ? 16.627 17.910 7.370 1.00 81.31 268 ASP A CA 1
ATOM 2100 C C . ASP A 1 268 ? 16.872 19.050 8.384 1.00 81.31 268 ASP A C 1
ATOM 2102 O O . ASP A 1 268 ? 17.121 20.197 8.019 1.00 81.31 268 ASP A O 1
ATOM 2106 N N . GLY A 1 269 ? 16.749 18.749 9.683 1.00 82.94 269 GLY A N 1
ATOM 2107 C CA . GLY A 1 269 ? 16.837 19.738 10.766 1.00 82.94 269 GLY A CA 1
ATOM 2108 C C . GLY A 1 269 ? 15.613 20.655 10.901 1.00 82.94 269 GLY A C 1
ATOM 2109 O O . GLY A 1 269 ? 15.650 21.598 11.689 1.00 82.94 269 GLY A O 1
ATOM 2110 N N . ILE A 1 270 ? 14.531 20.389 10.161 1.00 89.44 270 ILE A N 1
ATOM 2111 C CA . ILE A 1 270 ? 13.291 21.171 10.174 1.00 89.44 270 ILE A CA 1
ATOM 2112 C C . ILE A 1 270 ? 12.144 20.291 10.682 1.00 89.44 270 ILE A C 1
ATOM 2114 O O . ILE A 1 270 ? 11.770 19.298 10.052 1.00 89.44 270 ILE A O 1
ATOM 2118 N N . THR A 1 271 ? 11.541 20.690 11.802 1.00 91.62 271 THR A N 1
ATOM 2119 C CA . THR A 1 271 ? 10.284 20.104 12.278 1.00 91.62 271 THR A CA 1
ATOM 2120 C C . THR A 1 271 ? 9.120 20.589 11.415 1.00 91.62 271 THR A C 1
ATOM 2122 O O . THR A 1 271 ? 8.957 21.791 11.211 1.00 91.62 271 THR A O 1
ATOM 2125 N N . ARG A 1 272 ? 8.299 19.660 10.920 1.00 91.75 272 ARG A N 1
ATOM 2126 C CA . ARG A 1 272 ? 7.096 19.933 10.122 1.00 91.75 272 ARG A CA 1
ATOM 2127 C C . ARG A 1 272 ? 5.904 19.183 10.711 1.00 91.75 272 ARG A C 1
ATOM 2129 O O . ARG A 1 272 ? 6.048 18.028 11.112 1.00 91.75 272 ARG A O 1
ATOM 2136 N N . SER A 1 273 ? 4.741 19.823 10.737 1.00 91.62 273 SER A N 1
ATOM 2137 C CA . SER A 1 273 ? 3.469 19.169 11.057 1.00 91.62 273 SER A CA 1
ATOM 2138 C C . SER A 1 273 ? 3.062 18.241 9.916 1.00 91.62 273 SER A C 1
ATOM 2140 O O . SER A 1 273 ? 3.164 18.617 8.748 1.00 91.62 273 SER A O 1
ATOM 2142 N N . ILE A 1 274 ? 2.622 17.030 10.243 1.00 92.62 274 ILE A N 1
ATOM 2143 C CA . ILE A 1 274 ? 2.173 16.035 9.268 1.00 92.62 274 ILE A CA 1
ATOM 2144 C C . ILE A 1 274 ? 0.772 16.428 8.783 1.00 92.62 274 ILE A C 1
ATOM 2146 O O . ILE A 1 274 ? -0.104 16.733 9.586 1.00 92.62 274 ILE A O 1
ATOM 2150 N N . THR A 1 275 ? 0.560 16.429 7.467 1.00 92.69 275 THR A N 1
ATOM 2151 C CA . THR A 1 275 ? -0.752 16.671 6.843 1.00 92.69 275 THR A CA 1
ATOM 2152 C C . THR A 1 275 ? -1.499 15.371 6.572 1.00 92.69 275 THR A C 1
ATOM 2154 O O . THR A 1 275 ? -2.722 15.349 6.658 1.00 92.69 275 THR A O 1
ATOM 2157 N N . VAL A 1 276 ? -0.775 14.305 6.210 1.00 93.38 276 VAL A N 1
ATOM 2158 C CA . VAL A 1 276 ? -1.317 12.960 5.974 1.00 93.38 276 VAL A CA 1
ATOM 2159 C C . VAL A 1 276 ? -0.334 11.918 6.506 1.00 93.38 276 VAL A C 1
ATOM 2161 O O . VAL A 1 276 ? 0.867 11.998 6.237 1.00 93.38 276 VAL A O 1
ATOM 2164 N N . LEU A 1 277 ? -0.840 10.922 7.232 1.00 93.62 277 LEU A N 1
ATOM 2165 C CA . LEU A 1 277 ? -0.075 9.757 7.673 1.00 93.62 277 LEU A CA 1
ATOM 2166 C C . LEU A 1 277 ? -0.550 8.531 6.889 1.00 93.62 277 LEU A C 1
ATOM 2168 O O . LEU A 1 277 ? -1.713 8.148 6.993 1.00 93.62 277 LEU A O 1
ATOM 2172 N N . TYR A 1 278 ? 0.342 7.903 6.124 1.00 94.31 278 TYR A N 1
ATOM 2173 C CA . TYR A 1 278 ? 0.089 6.603 5.503 1.00 94.31 278 TYR A CA 1
ATOM 2174 C C . TYR A 1 278 ? 0.673 5.493 6.380 1.00 94.31 278 TYR A C 1
ATOM 2176 O O . TYR A 1 278 ? 1.870 5.480 6.679 1.00 94.31 278 TYR A O 1
ATOM 2184 N N . ARG A 1 279 ? -0.193 4.584 6.834 1.00 92.31 279 ARG A N 1
ATOM 2185 C CA . ARG A 1 279 ? 0.141 3.502 7.763 1.00 92.31 279 ARG A CA 1
ATOM 2186 C C . ARG A 1 279 ? 0.621 2.266 7.002 1.00 92.31 279 ARG A C 1
ATOM 2188 O O . ARG A 1 279 ? -0.195 1.531 6.457 1.00 92.31 279 ARG A O 1
ATOM 2195 N N . PHE A 1 280 ? 1.916 1.969 7.075 1.00 93.44 280 PHE A N 1
ATOM 2196 C CA . PHE A 1 280 ? 2.502 0.746 6.527 1.00 93.44 280 PHE A CA 1
ATOM 2197 C C . PHE A 1 280 ? 3.008 -0.184 7.646 1.00 93.44 280 PHE A C 1
ATOM 2199 O O . PHE A 1 280 ? 4.205 -0.406 7.840 1.00 93.44 280 PHE A O 1
ATOM 2206 N N . PHE A 1 281 ? 2.063 -0.683 8.446 1.00 89.75 281 PHE A N 1
ATOM 2207 C CA . PHE A 1 281 ? 2.299 -1.660 9.513 1.00 89.75 281 PHE A CA 1
ATOM 2208 C C . PHE A 1 281 ? 1.012 -2.387 9.889 1.00 89.75 281 PHE A C 1
ATOM 2210 O O . PHE A 1 281 ? -0.074 -1.805 9.814 1.00 89.75 281 PHE A O 1
ATOM 2217 N N . GLU A 1 282 ? 1.116 -3.640 10.326 1.00 86.81 282 GLU A N 1
ATOM 2218 C CA . GLU A 1 282 ? -0.054 -4.456 10.644 1.00 86.81 282 GLU A CA 1
ATOM 2219 C C . GLU A 1 282 ? -0.772 -4.042 11.932 1.00 86.81 282 GLU A C 1
ATOM 2221 O O . GLU A 1 282 ? -0.171 -3.548 12.886 1.00 86.81 282 GLU A O 1
ATOM 2226 N N . LEU A 1 283 ? -2.083 -4.301 12.007 1.00 84.44 283 LEU A N 1
ATOM 2227 C CA . LEU A 1 283 ? -2.849 -4.029 13.236 1.00 84.44 283 LEU A CA 1
ATOM 2228 C C . LEU A 1 283 ? -2.573 -5.044 14.364 1.00 84.44 283 LEU A C 1
ATOM 2230 O O . LEU A 1 283 ? -3.072 -4.888 15.480 1.00 84.44 283 LEU A O 1
ATOM 2234 N N . PHE A 1 284 ? -1.768 -6.073 14.104 1.00 84.06 284 PHE A N 1
ATOM 2235 C CA . PHE A 1 284 ? -1.217 -6.944 15.144 1.00 84.06 284 PHE A CA 1
ATOM 2236 C C . PHE A 1 284 ? 0.054 -6.356 15.785 1.00 84.06 284 PHE A C 1
ATOM 2238 O O . PHE A 1 284 ? 0.322 -6.638 16.954 1.00 84.06 284 PHE A O 1
ATOM 2245 N N . ASP A 1 285 ? 0.762 -5.462 15.085 1.00 84.81 285 ASP A N 1
ATOM 2246 C CA . ASP A 1 285 ? 2.017 -4.836 15.527 1.00 84.81 285 ASP A CA 1
ATOM 2247 C C . ASP A 1 285 ? 1.802 -3.653 16.495 1.00 84.81 285 ASP A C 1
ATOM 2249 O O . ASP A 1 285 ? 2.749 -3.102 17.048 1.00 84.81 285 ASP A O 1
ATOM 2253 N N . LEU A 1 286 ? 0.547 -3.259 16.764 1.00 82.44 286 LEU A N 1
ATOM 2254 C CA . LEU A 1 286 ? 0.187 -2.049 17.530 1.00 82.44 286 LEU A CA 1
ATOM 2255 C C . LEU A 1 286 ? 0.849 -1.923 18.912 1.00 82.44 286 LEU A C 1
ATOM 2257 O O . LEU A 1 286 ? 0.948 -0.818 19.436 1.00 82.44 286 LEU A O 1
ATOM 2261 N N . LYS A 1 287 ? 1.303 -3.030 19.509 1.00 81.12 287 LYS A N 1
ATOM 2262 C CA . LYS A 1 287 ? 2.025 -3.036 20.794 1.00 81.12 287 LYS A CA 1
ATOM 2263 C C . LYS A 1 287 ? 3.464 -2.525 20.689 1.00 81.12 287 LYS A C 1
ATOM 2265 O O . LYS A 1 287 ? 4.018 -2.100 21.697 1.00 81.12 287 LYS A O 1
ATOM 2270 N N . ASN A 1 288 ? 4.041 -2.551 19.490 1.00 83.19 288 ASN A N 1
ATOM 2271 C CA . ASN A 1 288 ? 5.386 -2.071 19.180 1.00 83.19 288 ASN A CA 1
ATOM 2272 C C . ASN A 1 288 ? 5.378 -0.659 18.558 1.00 83.19 288 ASN A C 1
ATOM 2274 O O . ASN A 1 288 ? 6.442 -0.073 18.356 1.00 83.19 288 ASN A O 1
ATOM 2278 N N . ILE A 1 289 ? 4.193 -0.104 18.270 1.00 84.94 289 ILE A N 1
ATOM 2279 C CA . ILE A 1 289 ? 3.996 1.251 17.739 1.00 84.94 289 ILE A CA 1
ATOM 2280 C C . ILE A 1 289 ? 3.892 2.237 18.920 1.00 84.94 289 ILE A C 1
ATOM 2282 O O . ILE A 1 289 ? 2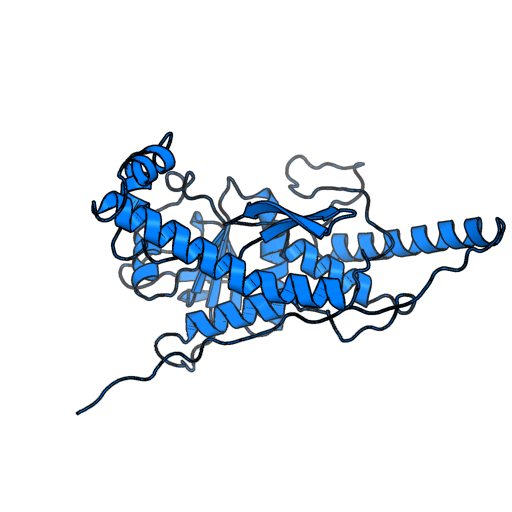.886 2.210 19.637 1.00 84.94 289 ILE A O 1
ATOM 2286 N N . PRO A 1 290 ? 4.893 3.111 19.156 1.00 82.31 290 PRO A N 1
ATOM 2287 C CA . PRO A 1 290 ? 4.862 4.064 20.261 1.00 82.31 290 PRO A CA 1
ATOM 2288 C C . PRO A 1 290 ? 3.661 4.999 20.153 1.00 82.31 290 PRO A C 1
ATOM 2290 O O . PRO A 1 290 ? 3.316 5.453 19.063 1.00 82.31 290 PRO A O 1
ATOM 2293 N N . ASP A 1 291 ? 3.019 5.257 21.293 1.00 79.25 291 ASP A N 1
ATOM 2294 C CA . ASP A 1 291 ? 1.935 6.228 21.466 1.00 79.25 291 ASP A CA 1
ATOM 2295 C C . ASP A 1 291 ? 0.819 6.184 20.400 1.00 79.25 291 ASP A C 1
ATOM 2297 O O . ASP A 1 291 ? 0.126 7.178 20.165 1.00 79.25 291 ASP A O 1
ATOM 2301 N N . PHE A 1 292 ? 0.563 5.004 19.821 1.00 79.50 292 PHE A N 1
ATOM 2302 C CA . PHE A 1 292 ? -0.373 4.772 18.712 1.00 79.50 292 PHE A CA 1
ATOM 2303 C C . PHE A 1 292 ? -1.756 5.431 18.876 1.00 79.50 292 PHE A C 1
ATOM 2305 O O . PHE A 1 292 ? -2.372 5.848 17.896 1.00 79.50 292 PHE A O 1
ATOM 2312 N N . HIS A 1 293 ? -2.239 5.605 20.110 1.00 75.12 293 HIS A N 1
ATOM 2313 C CA . HIS A 1 293 ? -3.478 6.331 20.402 1.00 75.12 293 HIS A CA 1
ATOM 2314 C C . HIS A 1 293 ? -3.560 7.758 19.816 1.00 75.12 293 HIS A C 1
ATOM 2316 O O . HIS A 1 293 ? -4.662 8.211 19.507 1.00 75.12 293 HIS A O 1
ATOM 2322 N N . PHE A 1 294 ? -2.436 8.447 19.589 1.00 75.81 294 PHE A N 1
ATOM 2323 C CA . PHE A 1 294 ? -2.418 9.752 18.923 1.00 75.81 294 PHE A CA 1
ATOM 2324 C C . PHE A 1 294 ? -2.580 9.633 17.400 1.00 75.81 294 PHE A C 1
ATOM 2326 O O . PHE A 1 294 ? -3.302 10.432 16.807 1.00 75.81 294 PHE A O 1
ATOM 2333 N N . ILE A 1 295 ? -2.022 8.591 16.769 1.00 76.19 295 ILE A N 1
ATOM 2334 C CA . ILE A 1 295 ? -2.280 8.262 15.350 1.00 76.19 295 ILE A CA 1
ATOM 2335 C C . ILE A 1 295 ? -3.788 8.022 15.142 1.00 76.19 295 ILE A C 1
ATOM 2337 O O . ILE A 1 295 ? -4.400 8.504 14.190 1.00 76.19 295 ILE A O 1
ATOM 2341 N N . VAL A 1 296 ? -4.426 7.360 16.110 1.00 73.19 296 VAL A N 1
ATOM 2342 C CA . VAL A 1 296 ? -5.879 7.125 16.153 1.00 73.19 296 VAL A CA 1
ATOM 2343 C C . VAL A 1 296 ? -6.688 8.411 16.368 1.00 73.19 296 VAL A C 1
ATOM 2345 O O . VAL A 1 296 ? -7.866 8.459 16.005 1.00 73.19 296 VAL A O 1
ATOM 2348 N N . CYS A 1 297 ? -6.098 9.458 16.950 1.00 68.19 297 CYS A N 1
ATOM 2349 C CA . CYS A 1 297 ? -6.725 10.778 17.036 1.00 68.19 297 CYS A CA 1
ATOM 2350 C C . CYS A 1 297 ? -6.710 11.522 15.704 1.00 68.19 297 CYS A C 1
ATOM 2352 O O . CYS A 1 297 ? -7.727 12.113 15.348 1.00 68.19 297 CYS A O 1
ATOM 2354 N N . ASP A 1 298 ? -5.630 11.427 14.936 1.00 69.44 298 ASP A N 1
ATOM 2355 C CA . ASP A 1 298 ? -5.544 12.072 13.623 1.00 69.44 298 ASP A CA 1
ATOM 2356 C C . ASP A 1 298 ? -6.447 11.399 12.567 1.00 69.44 298 ASP A C 1
ATOM 2358 O O . ASP A 1 298 ? -6.983 12.045 11.663 1.00 69.44 298 ASP A O 1
ATOM 2362 N N . ALA A 1 299 ? -6.769 10.117 12.767 1.00 61.09 299 ALA A N 1
ATOM 2363 C CA . ALA A 1 299 ? -7.821 9.425 12.022 1.00 61.09 299 ALA A CA 1
ATOM 2364 C C . ALA A 1 299 ? -9.206 10.094 12.132 1.00 61.09 299 ALA A C 1
ATOM 2366 O O . ALA A 1 299 ? -9.994 10.037 11.192 1.00 61.09 299 ALA A O 1
ATOM 2367 N N . GLU A 1 300 ? -9.512 10.765 13.250 1.00 58.72 300 GLU A N 1
ATOM 2368 C CA . GLU A 1 300 ? -10.776 11.500 13.416 1.00 58.72 300 GLU A CA 1
ATOM 2369 C C . GLU A 1 300 ? -10.822 12.793 12.586 1.00 58.72 300 GLU A C 1
ATOM 2371 O O . GLU A 1 300 ? -11.905 13.288 12.283 1.00 58.72 300 GLU A O 1
ATOM 2376 N N . ARG A 1 301 ? -9.654 13.300 12.170 1.00 69.56 301 ARG A N 1
ATOM 2377 C CA . ARG A 1 301 ? -9.493 14.422 11.234 1.00 69.56 301 ARG A CA 1
ATOM 2378 C C . ARG A 1 301 ? -9.424 13.964 9.771 1.00 69.56 301 ARG A C 1
ATOM 2380 O O . ARG A 1 301 ? -9.181 14.778 8.888 1.00 69.56 301 ARG A O 1
ATOM 2387 N N . GLY A 1 302 ? -9.593 12.665 9.507 1.00 68.94 302 GLY A N 1
ATOM 2388 C CA . GLY A 1 302 ? -9.528 12.095 8.159 1.00 68.94 302 GLY A CA 1
ATOM 2389 C C . GLY A 1 302 ? -8.136 12.129 7.519 1.00 68.94 302 GLY A C 1
ATOM 2390 O O . GLY A 1 302 ? -8.047 12.007 6.304 1.00 68.94 302 GLY A O 1
ATOM 2391 N N . LYS A 1 303 ? -7.062 12.310 8.305 1.00 83.31 303 LYS A N 1
ATOM 2392 C CA . LYS A 1 303 ? -5.676 12.428 7.806 1.00 83.31 303 LYS A CA 1
ATOM 2393 C C . LYS A 1 303 ? -4.854 11.140 7.913 1.00 83.31 303 LYS A C 1
ATOM 2395 O O . LYS A 1 303 ? -3.753 11.069 7.371 1.00 83.31 303 LYS A O 1
ATOM 2400 N N . LEU A 1 304 ? -5.403 10.107 8.555 1.00 85.38 304 LEU A N 1
ATOM 2401 C CA . LEU A 1 304 ? -4.835 8.760 8.571 1.00 85.38 304 LEU A CA 1
ATOM 2402 C C . LEU A 1 304 ? -5.350 7.938 7.385 1.00 85.38 304 LEU A C 1
ATOM 2404 O O . LEU A 1 304 ? -6.558 7.726 7.256 1.00 85.38 304 LEU A O 1
ATOM 2408 N N . LEU A 1 305 ? -4.427 7.407 6.588 1.00 83.19 305 LEU A N 1
ATOM 2409 C CA . LEU A 1 305 ? -4.696 6.413 5.555 1.00 83.19 305 LEU A CA 1
ATOM 2410 C C . LEU A 1 305 ? -4.288 5.022 6.034 1.00 83.19 305 LEU A C 1
ATOM 2412 O O . LEU A 1 305 ? -3.197 4.835 6.580 1.00 83.19 305 LEU A O 1
ATOM 2416 N N . PHE A 1 306 ? -5.200 4.073 5.823 1.00 79.12 306 PHE A N 1
ATOM 2417 C CA . PHE A 1 306 ? -5.064 2.663 6.177 1.00 79.12 306 PHE A CA 1
ATOM 2418 C C . PHE A 1 306 ? -4.584 1.827 4.998 1.00 79.12 306 PHE A C 1
ATOM 2420 O O . PHE A 1 306 ? -4.957 2.147 3.846 1.00 79.12 306 PHE A O 1
#

Foldseek 3Di:
DDDDDPDPDDDDDQDDADDDDDDDDDDVVVVVVVVLLVVLQVLLQVLCVVLVAADDDVPDPDVDDLHDHDRGGSADDHDHPVVSVVVSVVPVVVVVVQQVLLVQLLCLVVVNHPVVSVVVVCPPPDPVLSVVCNPPLRSNAAFPDKDFDWDADPVGIDGPDIDSQDACLLVVLSSLQSNCPDPPPDDDDDPHCVSLVSVLVSQCCQLQVVHDDPDAAAEEEEAEPVRVSRLSSQQSSQVVNVVVRHNYDYYYLVQWDDDPVFIWGQDPNDIDTHSAYEYNDDSVCVVVRPPCVRVSVVSSVSRYHD

Mean predicted aligned error: 9.56 Å

Nearest PDB structures (foldseek):
  7uka-assembly1_A  TM=6.151E-01  e=2.110E-03  Escherichia coli K-12
  7uk8-assembly1_A  TM=5.811E-01  e=4.002E-03  Escherichia coli K-12
  7r5y-assembly2_B  TM=3.620E-01  e=3.537E-01  Prevotella sp. CAG:617
  8grb-assembly3_K  TM=3.461E-01  e=7.296E+00  Homo sapiens

Sequence (306 aa):
MLLSSRHEIIQNPFKVMLLQEHQQPAAAASLLEDDTLRVRALRIRDHLTHAELYAPRPERQDEGTTLRHWRIGAEPFMVSQQEHAL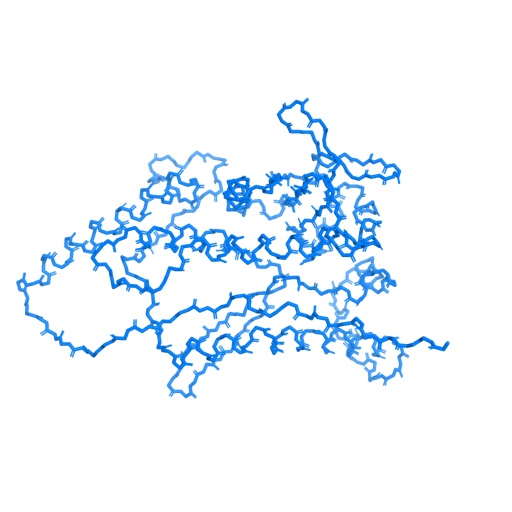LTTLGPLLHAFMQSCNTLYLQSVSGRQPAWIAEYLDLGKPQELIAFSRMRRLRSSIPAIIRPDIIPTDSGHMITELDAVPGGFGLTGALLDAYHDDSALPASEPMRNCMVDGFADMIRHTANSDGATDNPIVLAIVVSEEAKDYRPEMAWLATQLRESGILSYAVTPQEIQFTEDELRISADGITRSITVLYRFFELFDLKNIPDFHFIVCDAERGKLLF

Radius of gyration: 22.21 Å; Cα contacts (8 Å, |Δi|>4): 357; chains: 1; bounding box: 64×48×59 Å

Solvent-accessible surface area (backbone atoms only — not comparable to full-atom values): 18267 Å² total; per-residue (Å²): 142,88,81,91,86,88,82,85,74,90,75,83,91,77,82,80,46,77,89,88,84,92,82,88,86,57,83,72,51,55,56,60,47,50,53,49,41,50,53,42,26,49,52,38,49,54,47,35,38,72,57,58,61,34,41,71,73,79,93,63,74,58,100,78,70,64,61,52,77,78,89,70,68,54,64,82,90,86,56,48,51,68,53,40,53,50,56,52,56,42,55,66,51,52,52,52,47,51,54,49,52,49,51,50,36,56,31,10,73,68,70,77,37,67,54,65,58,31,56,58,74,46,62,94,56,55,68,69,50,56,54,51,56,61,33,88,72,46,46,81,65,65,53,78,48,73,41,71,43,70,48,82,53,101,90,47,76,43,76,81,48,72,36,56,80,58,77,64,56,40,51,49,36,56,49,45,38,45,55,66,75,36,87,88,47,84,89,63,82,86,60,59,58,52,56,54,51,54,50,50,49,54,49,52,51,41,55,34,69,91,49,84,66,97,65,83,56,22,37,38,39,32,35,34,81,91,40,46,69,50,47,46,32,44,40,42,42,19,49,56,36,39,78,73,70,34,53,37,41,54,40,46,49,85,58,54,43,82,53,99,89,50,49,29,40,73,54,96,92,43,77,43,66,54,46,31,39,40,56,46,57,59,82,83,49,54,88,78,37,66,73,47,71,56,61,60,51,41,32,68,73,52,24,49,43,65